Protein AF-V4ADD5-F1 (afdb_monomer)

InterPro domains:
  IPR010998 Integrase/recombinase, N-terminal [G3DSA:1.10.150.130] (91-191)

Secondary structure (DSSP, 8-state):
-EEPSSS-EESSHHHHHHHHHHHHHHHHHTT----TTT---S--EE-------SS---SSS---HHHHHHHHSHHHHHHS-GGGGGGHHHHHHHHHHTS-HHHHHHHHHHHHHHHHHHHHTT--GGGBTTBPHHHHHHHHHHHHHH-SSHHHHHHHHHHHHHHHHHTT---GGGSHHHHHHHHHHHHHH-----PPPPPPHHHHHHHHHHHHTT-

Solvent-accessible surface area (backbone atoms only — not comparable to full-atom values): 12631 Å² total; per-residue (Å²): 60,24,38,48,89,63,96,56,79,27,78,46,64,67,62,35,34,51,52,39,50,49,53,52,48,51,40,45,75,25,72,47,82,79,57,69,96,79,55,59,71,53,58,79,43,79,46,79,88,80,82,84,77,87,94,79,90,62,80,85,79,46,71,62,47,67,55,60,64,48,70,51,38,56,68,62,59,69,72,47,62,75,88,48,60,89,50,50,62,58,55,55,53,50,61,56,64,73,45,58,67,74,54,50,54,50,28,52,56,30,30,53,51,51,50,52,52,37,49,75,71,70,45,52,77,74,51,61,68,69,40,52,42,67,60,53,38,52,54,53,51,51,44,53,72,75,46,84,45,38,65,62,52,54,45,40,53,51,8,47,34,49,55,24,57,75,39,79,40,83,37,34,62,75,39,68,69,29,45,52,50,50,54,52,36,39,61,74,31,58,68,83,88,77,77,78,79,79,87,50,72,64,40,53,49,44,40,49,52,60,72,64,72,72,117

Radius of gyration: 23.21 Å; Cα contacts (8 Å, |Δi|>4): 199; chains: 1; bounding box: 52×51×62 Å

pLDDT: mean 74.46, std 19.94, range [23.27, 98.25]

Mean predicted aligned error: 14.18 Å

Sequence (215 aa):
MYLDDGFGTCVDKDDAVLISSQIKQDLIESGFVPKVEKSTWYPVQNLVWFWYLGSLGIDAFTVDWHGVNGWTHSVEIQELPECFFGKIHLVTDLLEGSKANSTVLKYSRGFMRGKRWATKNGISDSDILPAKSLQVALYLSGIIQESNTPSTLISAFYSLKWAHDLADLDSPTNSSLVKNILESGKRKLSKPVNKKEPITKSQLINMYERLICSI

Structure (mmCIF, N/CA/C/O backbone):
data_AF-V4ADD5-F1
#
_entry.id   AF-V4ADD5-F1
#
loop_
_atom_site.group_PDB
_atom_site.id
_atom_site.type_symbol
_atom_site.label_atom_id
_atom_site.label_alt_id
_atom_site.label_comp_id
_atom_site.label_asym_id
_atom_site.label_entity_id
_atom_site.label_seq_id
_atom_site.pdbx_PDB_ins_code
_atom_site.Cartn_x
_atom_site.Cartn_y
_atom_site.Cartn_z
_atom_site.occupancy
_atom_site.B_iso_or_equiv
_atom_site.auth_seq_id
_atom_site.auth_comp_id
_atom_site.auth_asym_id
_atom_site.auth_atom_id
_atom_site.pdbx_PDB_model_num
ATOM 1 N N . MET A 1 1 ? -0.947 28.123 11.872 1.00 54.41 1 MET A N 1
ATOM 2 C CA . MET A 1 1 ? -2.364 27.852 12.195 1.00 54.41 1 MET A CA 1
ATOM 3 C C . MET A 1 1 ? -2.467 26.395 12.587 1.00 54.41 1 MET A C 1
ATOM 5 O O . MET A 1 1 ? -1.993 25.545 11.842 1.00 54.41 1 MET A O 1
ATOM 9 N N . TYR A 1 2 ? -3.005 26.115 13.764 1.00 53.75 2 TYR A N 1
ATOM 10 C CA . TYR A 1 2 ? -3.110 24.766 14.300 1.00 53.75 2 TYR A CA 1
ATOM 11 C C . TYR A 1 2 ? -4.484 24.185 13.970 1.00 53.75 2 TYR A C 1
ATOM 13 O O . TYR A 1 2 ? -5.500 24.858 14.156 1.00 53.75 2 TYR A O 1
ATOM 21 N N . LEU A 1 3 ? -4.488 22.964 13.431 1.00 51.44 3 LEU A N 1
ATOM 22 C CA . LEU A 1 3 ? -5.700 22.191 13.176 1.00 51.44 3 LEU A CA 1
ATOM 23 C C . LEU A 1 3 ? -5.853 21.098 14.225 1.00 51.44 3 LEU A C 1
ATOM 25 O O . LEU A 1 3 ? -4.902 20.360 14.506 1.00 51.44 3 LEU A O 1
ATOM 29 N N . ASP A 1 4 ? -7.074 20.989 14.731 1.00 56.03 4 ASP A N 1
ATOM 30 C CA . ASP A 1 4 ? -7.547 19.852 15.507 1.00 56.03 4 ASP A CA 1
ATOM 31 C C . ASP A 1 4 ? -8.411 18.926 14.631 1.00 56.03 4 ASP A C 1
ATOM 33 O O . ASP A 1 4 ? -8.911 19.335 13.578 1.00 56.03 4 ASP A O 1
ATOM 37 N N . ASP A 1 5 ? -8.575 17.665 15.032 1.00 56.03 5 ASP A N 1
ATOM 38 C CA . ASP A 1 5 ? -9.323 16.654 14.274 1.00 56.03 5 ASP A CA 1
ATOM 39 C C . ASP A 1 5 ? -10.859 16.860 14.274 1.00 56.03 5 ASP A C 1
ATOM 41 O O . ASP A 1 5 ? -11.588 16.095 13.631 1.00 56.03 5 ASP A O 1
ATOM 45 N N . GLY A 1 6 ? -11.344 17.951 14.884 1.00 53.47 6 GLY A N 1
ATOM 46 C CA . GLY A 1 6 ? -12.725 18.425 14.828 1.00 53.47 6 GLY A CA 1
ATOM 47 C C . GLY A 1 6 ? -12.837 19.956 14.810 1.00 53.47 6 GLY A C 1
ATOM 48 O O . GLY A 1 6 ? -12.373 20.627 15.718 1.00 53.47 6 GLY A O 1
ATOM 49 N N . PHE A 1 7 ? -13.476 20.497 13.764 1.00 50.09 7 PHE A N 1
ATOM 50 C CA . PHE A 1 7 ? -14.077 21.843 13.677 1.00 50.09 7 PHE A CA 1
ATOM 51 C C . PHE A 1 7 ? -13.389 22.986 14.461 1.00 50.09 7 PHE A C 1
ATOM 53 O O . PHE A 1 7 ? -13.962 23.553 15.386 1.00 50.09 7 PHE A O 1
ATOM 60 N N . GLY A 1 8 ? -12.195 23.405 14.036 1.00 53.16 8 GLY A N 1
ATOM 61 C CA . GLY A 1 8 ? -11.582 24.633 14.544 1.00 53.16 8 GLY A CA 1
ATOM 62 C C . GLY A 1 8 ? -10.230 24.944 13.910 1.00 53.16 8 GLY A C 1
ATOM 63 O O . GLY A 1 8 ? -9.455 24.044 13.593 1.00 53.16 8 GLY A O 1
ATOM 64 N N . THR A 1 9 ? -9.947 26.231 13.716 1.00 58.19 9 THR A N 1
ATOM 65 C CA . THR A 1 9 ? -8.623 26.737 13.330 1.00 58.19 9 THR A CA 1
ATOM 66 C C . THR A 1 9 ? -8.204 27.813 14.317 1.00 58.19 9 THR A C 1
ATOM 68 O O . THR A 1 9 ? -8.911 28.813 14.440 1.00 58.19 9 THR A O 1
ATOM 71 N N . CYS A 1 10 ? -7.046 27.666 14.961 1.00 64.62 10 CYS A N 1
ATOM 72 C CA . CYS A 1 10 ? -6.502 28.709 15.837 1.00 64.62 10 CYS A CA 1
ATOM 73 C C . CYS A 1 10 ? -5.114 29.143 15.365 1.00 64.62 10 CYS A C 1
ATOM 75 O O . CYS A 1 10 ? -4.371 28.383 14.731 1.00 64.62 10 CYS A O 1
ATOM 77 N N . VAL A 1 11 ? -4.772 30.403 15.627 1.00 66.06 11 VAL A N 1
ATOM 78 C CA . VAL A 1 11 ? -3.459 30.957 15.270 1.00 66.06 11 VAL A CA 1
ATOM 79 C C . VAL A 1 11 ? -2.397 30.425 16.226 1.00 66.06 11 VAL A C 1
ATOM 81 O O . VAL A 1 11 ? -1.341 29.988 15.764 1.00 66.06 11 VAL A O 1
ATOM 84 N N . ASP A 1 12 ? -2.723 30.396 17.518 1.00 75.31 12 ASP A N 1
ATOM 85 C CA . ASP A 1 12 ? -1.864 29.894 18.578 1.00 75.31 12 ASP A CA 1
ATOM 86 C C . ASP A 1 12 ? -2.166 28.433 18.951 1.00 75.31 12 ASP A C 1
ATOM 88 O O . ASP A 1 12 ? -3.272 27.920 18.748 1.00 75.31 12 ASP A O 1
ATOM 92 N N . LYS A 1 13 ? -1.135 27.739 19.440 1.00 73.56 13 LYS A N 1
ATOM 93 C CA . LYS A 1 13 ? -1.200 26.318 19.780 1.00 73.56 13 LYS A CA 1
ATOM 94 C C . LYS A 1 13 ? -1.970 26.085 21.072 1.00 73.56 13 LYS A C 1
ATOM 96 O O . LYS A 1 13 ? -2.711 25.107 21.147 1.00 73.56 13 LYS A O 1
ATOM 101 N N . ASP A 1 14 ? -1.790 26.955 22.061 1.00 77.88 14 ASP A N 1
ATOM 102 C CA . ASP A 1 14 ? -2.394 26.774 23.378 1.00 77.88 14 ASP A CA 1
ATOM 103 C C . ASP A 1 14 ? -3.904 27.032 23.304 1.00 77.88 14 ASP A C 1
ATOM 105 O O . ASP A 1 14 ? -4.689 26.249 23.842 1.00 77.88 14 ASP A O 1
ATOM 109 N N . ASP A 1 15 ? -4.322 28.011 22.497 1.00 76.06 15 ASP A N 1
ATOM 110 C CA . ASP A 1 15 ? -5.733 28.248 22.169 1.00 76.06 15 ASP A CA 1
ATOM 111 C C . ASP A 1 15 ? -6.382 27.047 21.457 1.00 76.06 15 ASP A C 1
ATOM 113 O O . ASP A 1 15 ? -7.497 26.641 21.792 1.00 76.06 15 ASP A O 1
ATOM 117 N N . ALA A 1 16 ? -5.678 26.429 20.498 1.00 72.31 16 ALA A N 1
ATOM 118 C CA . ALA A 1 16 ? -6.172 25.232 19.810 1.00 72.31 16 ALA A CA 1
ATOM 119 C C . ALA A 1 16 ? -6.337 24.040 20.767 1.00 72.31 16 ALA A C 1
ATOM 121 O O . ALA A 1 16 ? -7.311 23.293 20.669 1.00 72.31 16 ALA A O 1
ATOM 122 N N . VAL A 1 17 ? -5.401 23.861 21.706 1.00 78.38 17 VAL A N 1
ATOM 123 C CA . VAL A 1 17 ? -5.490 22.823 22.746 1.00 78.38 17 VAL A CA 1
ATOM 124 C C . VAL A 1 17 ? -6.676 23.080 23.673 1.00 78.38 17 VAL A C 1
ATOM 126 O O . VAL A 1 17 ? -7.384 22.135 24.032 1.00 78.38 17 VAL A O 1
ATOM 129 N N . LEU A 1 18 ? -6.906 24.338 24.057 1.00 79.88 18 LEU A N 1
ATOM 130 C CA . LEU A 1 18 ? -8.011 24.721 24.932 1.00 79.88 18 LEU A CA 1
ATOM 131 C C . LEU A 1 18 ? -9.365 24.409 24.282 1.00 79.88 18 LEU A C 1
ATOM 133 O O . LEU A 1 18 ? -10.196 23.736 24.891 1.00 79.88 18 LEU A O 1
ATOM 137 N N . ILE A 1 19 ? -9.549 24.812 23.023 1.00 76.06 19 ILE A N 1
ATOM 138 C CA . ILE A 1 19 ? -10.783 24.561 22.265 1.00 76.06 19 ILE A CA 1
ATOM 139 C C . ILE A 1 19 ? -11.006 23.059 22.051 1.00 76.06 19 ILE A C 1
ATOM 141 O O . ILE A 1 19 ? -12.104 22.564 22.305 1.00 76.06 19 ILE A O 1
ATOM 145 N N . SER A 1 20 ? -9.964 22.310 21.673 1.00 76.88 20 SER A N 1
ATOM 146 C CA . SER A 1 20 ? -10.036 20.847 21.536 1.00 76.88 20 SER A CA 1
ATOM 147 C C . SER A 1 20 ? -10.475 20.170 22.838 1.00 76.88 20 SER A C 1
ATOM 149 O O . SER A 1 20 ? -11.338 19.289 22.852 1.00 76.88 20 SER A O 1
ATOM 151 N N . SER A 1 21 ? -9.920 20.629 23.964 1.00 80.88 21 SER A N 1
ATOM 152 C CA . SER A 1 21 ? -10.253 20.113 25.293 1.00 80.88 21 SER A CA 1
ATOM 153 C C . SER A 1 21 ? -11.708 20.397 25.667 1.00 80.88 21 SER A C 1
ATOM 155 O O . SER A 1 21 ? -12.363 19.524 26.238 1.00 80.88 21 SER A O 1
ATOM 157 N N . GLN A 1 22 ? -12.227 21.573 25.309 1.00 80.69 22 GLN A N 1
ATOM 158 C CA . GLN A 1 22 ? -13.614 21.951 25.570 1.00 80.69 22 GLN A CA 1
ATOM 159 C C . GLN A 1 22 ? -14.597 21.145 24.712 1.00 80.69 22 GLN A C 1
ATOM 161 O O . GLN A 1 22 ? -15.512 20.533 25.253 1.00 80.69 22 GLN A O 1
ATOM 166 N N . ILE A 1 23 ? -14.336 21.006 23.409 1.00 77.00 23 ILE A N 1
ATOM 167 C CA . ILE A 1 23 ? -15.152 20.177 22.503 1.00 77.00 23 ILE A CA 1
ATOM 168 C C . ILE A 1 23 ? -15.164 18.714 22.958 1.00 77.00 23 ILE A C 1
ATOM 170 O O . ILE A 1 23 ? -16.208 18.056 22.969 1.00 77.00 23 ILE A O 1
ATOM 174 N N . LYS A 1 24 ? -14.004 18.181 23.355 1.00 81.75 24 LYS A N 1
ATOM 175 C CA . LYS A 1 24 ? -13.902 16.827 23.906 1.00 81.75 24 LYS A CA 1
ATOM 176 C C . LYS A 1 24 ? -14.793 16.663 25.134 1.00 81.75 24 LYS A C 1
ATOM 178 O O . LYS A 1 24 ? -15.467 15.639 25.259 1.00 81.75 24 LYS A O 1
ATOM 183 N N . GLN A 1 25 ? -14.773 17.645 26.031 1.00 83.31 25 GLN A N 1
ATOM 184 C CA . GLN A 1 25 ? -15.584 17.638 27.238 1.00 83.31 25 GLN A CA 1
ATOM 185 C C . GLN A 1 25 ? -17.079 17.688 26.893 1.00 83.31 25 GLN A C 1
ATOM 187 O O . GLN A 1 25 ? -17.828 16.835 27.365 1.00 83.31 25 GLN A O 1
ATOM 192 N N . ASP A 1 26 ? -17.494 18.567 25.980 1.00 80.56 26 ASP A N 1
ATOM 193 C CA . ASP A 1 26 ? -18.887 18.684 25.531 1.00 80.56 26 ASP A CA 1
ATOM 194 C C . ASP A 1 26 ? -19.408 17.389 24.897 1.00 80.56 26 ASP A C 1
ATOM 196 O O . ASP A 1 26 ? -20.545 16.973 25.143 1.00 80.56 26 ASP A O 1
ATOM 200 N N . LEU A 1 27 ? -18.574 16.703 24.110 1.00 79.56 27 LEU A N 1
ATOM 201 C CA . LEU A 1 27 ? -18.908 15.405 23.521 1.00 79.56 27 LEU A CA 1
ATOM 202 C C . LEU A 1 27 ? -19.100 14.331 24.598 1.00 79.56 27 LEU A C 1
ATOM 204 O O . LEU A 1 27 ? -20.078 13.581 24.542 1.00 79.56 27 LEU A O 1
ATOM 208 N N . ILE A 1 28 ? -18.204 14.269 25.588 1.00 84.19 28 ILE A N 1
ATOM 209 C CA . ILE A 1 28 ? -18.318 13.332 26.716 1.00 84.19 28 ILE A CA 1
ATOM 210 C C . ILE A 1 28 ? -19.596 13.613 27.513 1.00 84.19 28 ILE A C 1
ATOM 212 O O . ILE A 1 28 ? -20.363 12.692 27.798 1.00 84.19 28 ILE A O 1
ATOM 216 N N . GLU A 1 29 ? -19.871 14.879 27.816 1.00 83.44 29 GLU A N 1
ATOM 217 C CA . GLU A 1 29 ? -21.059 15.301 28.563 1.00 83.44 29 GLU A CA 1
ATOM 218 C C . GLU A 1 29 ? -22.365 15.104 27.783 1.00 83.44 29 GLU A C 1
ATOM 220 O O . GLU A 1 29 ? -23.419 14.872 28.376 1.00 83.44 29 GLU A O 1
ATOM 225 N N . SER A 1 30 ? -22.299 15.116 26.451 1.00 81.19 30 SER A N 1
ATOM 226 C CA . SER A 1 30 ? -23.417 14.770 25.563 1.00 81.19 30 SER A CA 1
ATOM 227 C C . SER A 1 30 ? -23.649 13.255 25.455 1.00 81.19 30 SER A C 1
ATOM 229 O O . SER A 1 30 ? -24.557 12.808 24.751 1.00 81.19 30 SER A O 1
ATOM 231 N N . GLY A 1 31 ? -22.846 12.447 26.155 1.00 81.12 31 GLY A N 1
ATOM 232 C CA . GLY A 1 31 ? -22.955 10.992 26.187 1.00 81.12 31 GLY A CA 1
ATOM 233 C C . GLY A 1 31 ? -22.251 10.289 25.026 1.00 81.12 31 GLY A C 1
ATOM 234 O O . GLY A 1 31 ? -22.547 9.120 24.766 1.00 81.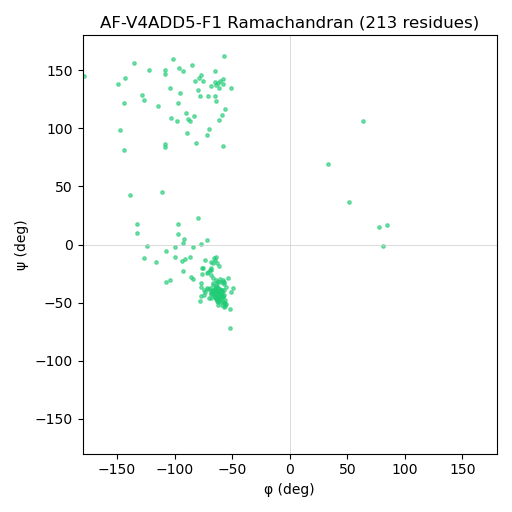12 31 GLY A O 1
ATOM 235 N N . PHE A 1 32 ? -21.346 10.963 24.307 1.00 78.75 32 PHE A N 1
ATOM 236 C CA . PHE A 1 32 ? -20.462 10.307 23.344 1.00 78.75 32 PHE A CA 1
ATOM 237 C C . PHE A 1 32 ? -19.257 9.705 24.064 1.00 78.75 32 PHE A C 1
ATOM 239 O O . PHE A 1 32 ? -18.685 10.300 24.970 1.00 78.75 32 PHE A O 1
ATOM 246 N N . VAL A 1 33 ? -18.832 8.519 23.626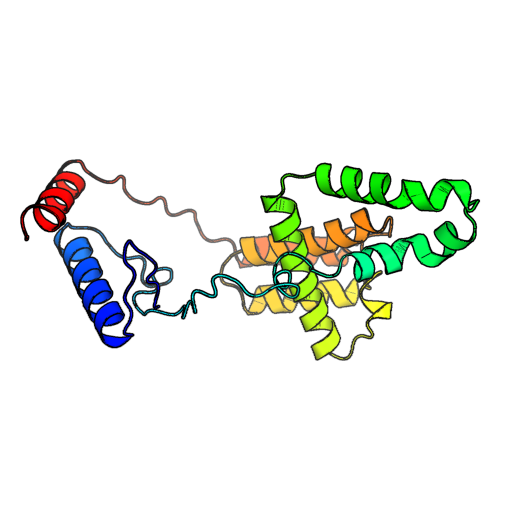 1.00 80.06 33 VAL A N 1
ATOM 247 C CA . VAL A 1 33 ? -17.624 7.865 24.142 1.00 80.06 33 VAL A CA 1
ATOM 248 C C . VAL A 1 33 ? -16.500 8.033 23.116 1.00 80.06 33 VAL A C 1
ATOM 250 O O . VAL A 1 33 ? -16.552 7.404 22.049 1.00 80.06 33 VAL A O 1
ATOM 253 N N . PRO A 1 34 ? -15.476 8.864 23.395 1.00 71.50 34 PRO A N 1
ATOM 254 C CA . PRO A 1 34 ? -14.336 9.031 22.508 1.00 71.50 34 PRO A CA 1
ATOM 255 C C . PRO A 1 34 ? -13.590 7.715 22.342 1.00 71.50 34 PRO A C 1
ATOM 257 O O . PRO A 1 34 ? -13.255 7.036 23.316 1.00 71.50 34 PRO A O 1
ATOM 260 N N . LYS A 1 35 ? -13.240 7.372 21.103 1.00 75.38 35 LYS A N 1
ATOM 261 C CA . LYS A 1 35 ? -12.320 6.264 20.871 1.00 75.38 35 LYS A CA 1
ATOM 262 C C . LYS A 1 35 ? -10.895 6.767 21.075 1.00 75.38 35 LYS A C 1
ATOM 264 O O . LYS A 1 35 ? -10.248 7.157 20.112 1.00 75.38 35 LYS A O 1
ATOM 269 N N . VAL A 1 36 ? -10.413 6.718 22.317 1.00 70.69 36 VAL A N 1
ATOM 270 C CA . VAL A 1 36 ? -9.103 7.264 22.734 1.00 70.69 36 VAL A CA 1
ATOM 271 C C . VAL A 1 36 ? -7.951 6.810 21.825 1.00 70.69 36 VAL A C 1
ATOM 273 O O . VAL A 1 36 ? -7.100 7.610 21.474 1.00 70.69 36 VAL A O 1
ATOM 276 N N . GLU A 1 37 ? -7.970 5.563 21.346 1.00 60.09 37 GLU A N 1
ATOM 277 C CA . GLU A 1 37 ? -6.953 5.019 20.425 1.00 60.09 37 GLU A CA 1
ATOM 278 C C . GLU A 1 37 ? -6.926 5.661 19.022 1.00 60.09 37 GLU A C 1
ATOM 280 O O . GLU A 1 37 ? -6.009 5.404 18.244 1.00 60.09 37 GLU A O 1
ATOM 285 N N . LYS A 1 38 ? -7.976 6.395 18.638 1.00 60.81 38 LYS A N 1
ATOM 286 C CA . LYS A 1 38 ? -8.146 6.988 17.301 1.00 60.81 38 LYS A CA 1
ATOM 287 C C . LYS A 1 38 ? -8.432 8.488 17.314 1.00 60.81 38 LYS A C 1
ATOM 289 O O . LYS A 1 38 ? -8.415 9.080 16.242 1.00 60.81 38 LYS A O 1
ATOM 294 N N . SER A 1 39 ? -8.732 9.064 18.471 1.00 64.44 39 SER A N 1
ATOM 295 C CA . SER A 1 39 ? -9.019 10.488 18.623 1.00 64.44 39 SER A CA 1
ATOM 296 C C . SER A 1 39 ? -7.755 11.212 19.077 1.00 64.44 39 SER A C 1
ATOM 298 O O . SER A 1 39 ? -7.190 10.859 20.114 1.00 64.44 39 SER A O 1
ATOM 300 N N . THR A 1 40 ? -7.302 12.193 18.301 1.00 64.31 40 THR A N 1
ATOM 301 C CA . THR A 1 40 ? -6.102 12.986 18.587 1.00 64.31 40 THR A CA 1
ATOM 302 C C . THR A 1 40 ? -6.520 14.390 19.004 1.00 64.31 40 THR A C 1
ATOM 304 O O . THR A 1 40 ? -6.535 15.294 18.190 1.00 64.31 40 THR A O 1
ATOM 307 N N . TRP A 1 41 ? -6.794 14.568 20.297 1.00 67.50 41 TRP A N 1
ATOM 308 C CA . TRP A 1 41 ? -7.246 15.833 20.909 1.00 67.50 41 TRP A CA 1
ATOM 309 C C . TRP A 1 41 ? -6.119 16.838 21.179 1.00 67.50 41 TRP A C 1
ATOM 311 O O . TRP A 1 41 ? -6.166 17.623 22.124 1.00 67.50 41 TRP A O 1
ATOM 321 N N . TYR A 1 42 ? -5.017 16.700 20.453 1.00 65.56 42 TYR A N 1
ATOM 322 C CA . TYR A 1 42 ? -3.886 17.600 20.564 1.00 65.56 42 TYR A CA 1
ATOM 323 C C . TYR A 1 42 ? -3.551 18.073 19.158 1.00 65.56 42 TYR A C 1
ATOM 325 O O . TYR A 1 42 ? -3.350 17.222 18.286 1.00 65.56 42 TYR A O 1
ATOM 333 N N . PRO A 1 43 ? -3.437 19.388 18.921 1.00 63.03 43 PRO A N 1
ATOM 334 C CA . PRO A 1 43 ? -3.152 19.908 17.597 1.00 63.03 43 PRO A CA 1
ATOM 335 C C . PRO A 1 43 ? -1.795 19.388 17.116 1.00 63.03 43 PRO A C 1
ATOM 337 O O . PRO A 1 43 ? -0.731 19.782 17.602 1.00 63.03 43 PRO A O 1
ATOM 340 N N . VAL A 1 44 ? -1.833 18.457 16.166 1.00 57.44 44 VAL A N 1
ATOM 341 C CA . VAL A 1 44 ? -0.647 17.787 15.605 1.00 57.44 44 VAL A CA 1
ATOM 342 C C . VAL A 1 44 ? -0.214 18.389 14.270 1.00 57.44 44 VAL A C 1
ATOM 344 O O . VAL A 1 44 ? 0.876 18.088 13.787 1.00 57.44 44 VAL A O 1
ATOM 347 N N . GLN A 1 45 ? -1.036 19.254 13.672 1.00 53.62 45 GLN A N 1
ATOM 348 C CA . GLN A 1 45 ? -0.767 19.871 12.376 1.00 53.62 45 GLN A CA 1
ATOM 349 C C . GLN A 1 45 ? -0.567 21.381 12.524 1.00 53.62 45 GLN A C 1
ATOM 351 O O . GLN A 1 45 ? -1.476 22.095 12.938 1.00 53.62 45 GLN A O 1
ATOM 356 N N . ASN A 1 46 ? 0.621 21.865 12.152 1.00 47.16 46 ASN A N 1
ATOM 357 C CA . ASN A 1 46 ? 0.891 23.286 11.946 1.00 47.16 46 ASN A CA 1
ATOM 358 C C . ASN A 1 46 ? 0.783 23.585 10.445 1.00 47.16 46 ASN A C 1
ATOM 360 O O . ASN A 1 46 ? 1.647 23.191 9.663 1.00 47.16 46 ASN A O 1
ATOM 364 N N . LEU A 1 47 ? -0.296 24.252 10.044 1.00 44.78 47 LEU A N 1
ATOM 365 C CA . LEU A 1 47 ? -0.455 24.799 8.706 1.00 44.78 47 LEU A CA 1
ATOM 366 C C . LEU A 1 47 ? 0.081 26.232 8.673 1.00 44.78 47 LEU A C 1
ATOM 368 O O . LEU A 1 47 ? -0.494 27.147 9.274 1.00 44.78 47 LEU A O 1
ATOM 372 N N . VAL A 1 48 ? 1.166 26.436 7.932 1.00 38.25 48 VAL A N 1
ATOM 373 C CA . VAL A 1 48 ? 1.541 27.759 7.429 1.00 38.25 48 VAL A CA 1
ATOM 374 C C . VAL A 1 48 ? 0.726 27.980 6.157 1.00 38.25 48 VAL A C 1
ATOM 376 O O . VAL A 1 48 ? 0.926 27.292 5.159 1.00 38.25 48 VAL A O 1
ATOM 379 N N . TRP A 1 49 ? -0.230 28.905 6.197 1.00 35.06 49 TRP A N 1
ATOM 380 C CA . TRP A 1 49 ? -0.959 29.333 5.005 1.00 35.06 49 TRP A CA 1
ATOM 381 C C . TRP A 1 49 ? -0.022 30.164 4.123 1.00 35.06 49 TRP A C 1
ATOM 383 O O . TRP A 1 49 ? 0.125 31.364 4.331 1.00 35.06 49 TRP A O 1
ATOM 393 N N . PHE A 1 50 ? 0.630 29.532 3.148 1.00 26.17 50 PHE A N 1
ATOM 394 C CA . PHE A 1 50 ? 1.341 30.242 2.086 1.00 26.17 50 PHE A CA 1
ATOM 395 C C . PHE A 1 50 ? 0.379 30.499 0.924 1.00 26.17 50 PHE A C 1
ATOM 397 O O . PHE A 1 50 ? 0.180 29.646 0.061 1.00 26.17 50 PHE A O 1
ATOM 404 N N . TRP A 1 51 ? -0.220 31.689 0.896 1.00 23.27 51 TRP A N 1
ATOM 405 C CA . TRP A 1 51 ? -0.790 32.227 -0.335 1.00 23.27 51 TRP A CA 1
ATOM 406 C C . TRP A 1 51 ? 0.303 33.007 -1.080 1.00 23.27 51 TRP A C 1
ATOM 408 O O . TRP A 1 51 ? 0.694 34.090 -0.667 1.00 23.27 51 TRP A O 1
ATOM 418 N N . TYR A 1 52 ? 0.752 32.409 -2.187 1.00 29.94 52 TYR A N 1
ATOM 419 C CA . TYR A 1 52 ? 1.417 33.004 -3.353 1.00 29.94 52 TYR A CA 1
ATOM 420 C C . TYR A 1 52 ? 2.787 33.693 -3.207 1.00 29.94 52 TYR A C 1
ATOM 422 O O . TYR A 1 52 ? 2.896 34.873 -2.892 1.00 29.94 52 TYR A O 1
ATOM 430 N N . LEU A 1 53 ? 3.815 32.992 -3.699 1.00 23.34 53 LEU A N 1
ATOM 431 C CA . LEU A 1 53 ? 4.767 33.527 -4.681 1.00 23.34 53 LEU A CA 1
ATOM 432 C C . LEU A 1 53 ? 5.273 32.368 -5.559 1.00 23.34 53 LEU A C 1
ATOM 434 O O . LEU A 1 53 ? 5.430 31.245 -5.091 1.00 23.34 53 LEU A O 1
ATOM 438 N N . GLY A 1 54 ? 5.381 32.634 -6.859 1.00 26.66 54 GLY A N 1
ATOM 439 C CA . GLY A 1 54 ? 5.388 31.647 -7.934 1.00 26.66 54 GLY A CA 1
ATOM 440 C C . GLY A 1 54 ? 6.448 30.542 -7.892 1.00 26.66 54 GLY A C 1
ATOM 441 O O . GLY A 1 54 ? 7.514 30.658 -7.298 1.00 26.66 54 GLY A O 1
ATOM 442 N N . SER A 1 55 ? 6.148 29.499 -8.668 1.00 30.62 55 SER A N 1
ATOM 443 C CA . SER A 1 55 ? 7.055 28.477 -9.219 1.00 30.62 55 SER A CA 1
ATOM 444 C C . SER A 1 55 ? 7.525 27.290 -8.370 1.00 30.62 55 SER A C 1
ATOM 446 O O . SER A 1 55 ? 8.164 26.417 -8.942 1.00 30.62 55 SER A O 1
ATOM 448 N N . LEU A 1 56 ? 7.160 27.136 -7.094 1.00 28.75 56 LEU A N 1
ATOM 449 C CA . LEU A 1 56 ? 7.586 25.955 -6.304 1.00 28.75 56 LEU A CA 1
ATOM 450 C C . LEU A 1 56 ? 6.471 25.374 -5.412 1.00 28.75 56 LEU A C 1
ATOM 452 O O . LEU A 1 56 ? 6.674 25.044 -4.251 1.00 28.75 56 LEU A O 1
ATOM 456 N N . GLY A 1 57 ? 5.255 25.282 -5.958 1.00 24.19 57 GLY A N 1
ATOM 457 C CA . GLY A 1 57 ? 4.054 24.800 -5.265 1.00 24.19 57 GLY A CA 1
ATOM 458 C C . GLY A 1 57 ? 3.549 23.450 -5.768 1.00 24.19 57 GLY A C 1
ATOM 459 O O . GLY A 1 57 ? 2.354 23.309 -6.009 1.00 24.19 57 GLY A O 1
ATOM 460 N N . ILE A 1 58 ? 4.437 22.475 -5.966 1.00 29.72 58 ILE A N 1
ATOM 461 C CA . ILE A 1 58 ? 4.071 21.092 -6.291 1.00 29.72 58 ILE A CA 1
ATOM 462 C C . ILE A 1 58 ? 5.079 20.176 -5.583 1.00 29.72 58 ILE A C 1
ATOM 464 O O . ILE A 1 58 ? 6.034 19.756 -6.200 1.00 29.72 58 ILE A O 1
ATOM 468 N N . ASP A 1 59 ? 4.905 19.899 -4.286 1.00 29.56 59 ASP A N 1
ATOM 469 C CA . ASP A 1 59 ? 5.748 18.916 -3.557 1.00 29.56 59 ASP A CA 1
ATOM 470 C C . ASP A 1 59 ? 4.918 17.930 -2.704 1.00 29.56 59 ASP A C 1
ATOM 472 O O . ASP A 1 59 ? 5.430 17.122 -1.930 1.00 29.56 59 ASP A O 1
ATOM 476 N N . ALA A 1 60 ? 3.594 17.937 -2.884 1.00 27.66 60 ALA A N 1
ATOM 477 C CA . ALA A 1 60 ? 2.699 16.861 -2.440 1.00 27.66 60 ALA A CA 1
ATOM 478 C C . ALA A 1 60 ? 1.855 16.273 -3.587 1.00 27.66 60 ALA A C 1
ATOM 480 O O . ALA A 1 60 ? 1.077 15.340 -3.363 1.00 27.66 60 ALA A O 1
ATOM 481 N N . PHE A 1 61 ? 2.017 16.814 -4.800 1.00 25.42 61 PHE A N 1
ATOM 482 C CA . PHE A 1 61 ? 1.313 16.404 -6.018 1.00 25.42 61 PHE A CA 1
ATOM 483 C C . PHE A 1 61 ? 2.261 15.843 -7.092 1.00 25.42 61 PHE A C 1
ATOM 485 O O . PHE A 1 61 ? 1.835 15.099 -7.961 1.00 25.42 61 PHE A O 1
ATOM 492 N N . THR A 1 62 ? 3.561 16.068 -6.945 1.00 30.14 62 THR A N 1
ATOM 493 C CA . THR A 1 62 ? 4.637 15.331 -7.604 1.00 30.14 62 THR A CA 1
ATOM 494 C C . THR A 1 62 ? 5.305 14.468 -6.540 1.00 30.14 62 THR A C 1
ATOM 496 O O . THR A 1 62 ? 6.364 14.769 -5.999 1.00 30.14 62 THR A O 1
ATOM 499 N N . VAL A 1 63 ? 4.727 13.292 -6.276 1.00 36.88 63 VAL A N 1
ATOM 500 C CA . VAL A 1 63 ? 5.657 12.160 -6.359 1.00 36.88 63 VAL A CA 1
ATOM 501 C C . VAL A 1 63 ? 6.190 12.288 -7.769 1.00 36.88 63 VAL A C 1
ATOM 503 O O . VAL A 1 63 ? 5.380 12.336 -8.689 1.00 36.88 63 VAL A O 1
ATOM 506 N N . ASP A 1 64 ? 7.487 12.532 -7.907 1.00 40.50 64 ASP A N 1
ATOM 507 C CA . ASP A 1 64 ? 8.141 12.573 -9.200 1.00 40.50 64 ASP A CA 1
ATOM 508 C C . ASP A 1 64 ? 7.920 11.211 -9.874 1.00 40.50 64 ASP A C 1
ATOM 510 O O . ASP A 1 64 ? 8.687 10.257 -9.729 1.00 40.50 64 ASP A O 1
ATOM 514 N N . TRP A 1 65 ? 6.766 11.098 -10.524 1.00 43.19 65 TRP A N 1
ATOM 515 C CA . TRP A 1 65 ? 6.394 9.994 -11.369 1.00 43.19 65 TRP A CA 1
ATOM 516 C C . TRP A 1 65 ? 7.184 10.091 -12.665 1.00 43.19 65 TRP A C 1
ATOM 518 O O . TRP A 1 65 ? 7.271 9.077 -13.327 1.00 43.19 65 TRP A O 1
ATOM 528 N N . HIS A 1 66 ? 7.857 11.202 -13.010 1.00 36.50 66 HIS A N 1
ATOM 529 C CA . HIS A 1 66 ? 8.884 11.136 -14.058 1.00 36.50 66 HIS A CA 1
ATOM 530 C C . HIS A 1 66 ? 10.039 10.238 -13.629 1.00 36.50 66 HIS A C 1
ATOM 532 O O . HIS A 1 66 ? 10.589 9.534 -14.468 1.00 36.50 66 HIS A O 1
ATOM 538 N N . GLY A 1 67 ? 10.321 10.173 -12.324 1.00 38.22 67 GLY A N 1
ATOM 539 C CA . GLY A 1 67 ? 11.099 9.107 -11.717 1.00 38.22 67 GLY A CA 1
ATOM 540 C C . GLY A 1 67 ? 10.526 7.750 -12.107 1.00 38.22 67 GLY A C 1
ATOM 541 O O . GLY A 1 67 ? 11.138 7.090 -12.931 1.00 38.22 67 GLY A O 1
ATOM 542 N N . VAL A 1 68 ? 9.357 7.358 -11.569 1.00 41.12 68 VAL A N 1
ATOM 543 C CA . VAL A 1 68 ? 8.730 6.020 -11.754 1.00 41.12 68 VAL A CA 1
ATOM 544 C C . VAL A 1 68 ? 8.467 5.656 -13.226 1.00 41.12 68 VAL A C 1
ATOM 546 O O . VAL A 1 68 ? 8.854 4.575 -13.636 1.00 41.12 68 VAL A O 1
ATOM 549 N N . ASN A 1 69 ? 7.923 6.561 -14.036 1.00 40.62 69 ASN A N 1
ATOM 550 C CA . ASN A 1 69 ? 7.719 6.416 -15.485 1.00 40.62 69 ASN A CA 1
ATOM 551 C C . ASN A 1 69 ? 9.047 6.413 -16.269 1.00 40.62 69 ASN A C 1
ATOM 553 O O . ASN A 1 69 ? 9.110 5.904 -17.384 1.00 40.62 69 ASN A O 1
ATOM 557 N N . GLY A 1 70 ? 10.122 6.961 -15.695 1.00 41.91 70 GLY A N 1
ATOM 558 C CA . GLY A 1 70 ? 11.483 6.846 -16.216 1.00 41.91 70 GLY A CA 1
ATOM 559 C C . GLY A 1 70 ? 12.126 5.478 -15.951 1.00 41.91 70 GLY A C 1
ATOM 560 O O . GLY A 1 70 ? 13.053 5.097 -16.669 1.00 41.91 70 GLY A O 1
ATOM 561 N N . TRP A 1 71 ? 11.630 4.705 -14.973 1.00 42.75 71 TRP A N 1
ATOM 562 C CA . TRP A 1 71 ? 12.154 3.359 -14.683 1.00 42.75 71 TRP A CA 1
ATOM 563 C C . TRP A 1 71 ? 11.691 2.306 -15.687 1.00 42.75 71 TRP A C 1
ATOM 565 O O . TRP A 1 71 ? 12.361 1.291 -15.833 1.00 42.75 71 TRP A O 1
ATOM 575 N N . THR A 1 72 ? 10.552 2.502 -16.348 1.00 46.38 72 THR A N 1
ATOM 576 C CA . THR A 1 72 ? 9.784 1.361 -16.875 1.00 46.38 72 THR A CA 1
ATOM 577 C C . THR A 1 72 ? 9.948 1.196 -18.369 1.00 46.38 72 THR A C 1
ATOM 579 O O . THR A 1 72 ? 9.997 0.074 -18.854 1.00 46.38 72 THR A O 1
ATOM 582 N N . HIS A 1 73 ? 10.155 2.299 -19.086 1.00 50.94 73 HIS A N 1
ATOM 583 C CA . HIS A 1 73 ? 10.293 2.262 -20.537 1.00 50.94 73 HIS A CA 1
ATOM 584 C C . HIS A 1 73 ? 11.492 3.064 -21.036 1.00 50.94 73 HIS A C 1
ATOM 586 O O . HIS A 1 73 ? 11.543 3.382 -22.209 1.00 50.94 73 HIS A O 1
ATOM 592 N N . SER A 1 74 ? 12.479 3.423 -20.209 1.00 49.53 74 SER A N 1
ATOM 593 C CA . SER A 1 74 ? 13.604 4.259 -20.673 1.00 49.53 74 SER A CA 1
ATOM 594 C C . SER A 1 74 ? 14.388 3.645 -21.839 1.00 49.53 74 SER A C 1
ATOM 596 O O . SER A 1 74 ? 14.870 4.391 -22.686 1.00 49.53 74 SER A O 1
ATOM 598 N N . VAL A 1 75 ? 14.463 2.314 -21.925 1.00 47.81 75 VAL A N 1
ATOM 599 C CA . VAL A 1 75 ? 15.066 1.607 -23.069 1.00 47.81 75 VAL A CA 1
ATOM 600 C C . VAL A 1 75 ? 14.107 1.567 -24.267 1.00 47.81 75 VAL A C 1
ATOM 602 O O . VAL A 1 75 ? 14.481 1.973 -25.358 1.00 47.81 75 VAL A O 1
ATOM 605 N N . GLU A 1 76 ? 12.843 1.188 -24.068 1.00 54.06 76 GLU A N 1
ATOM 606 C CA . GLU A 1 76 ? 11.837 1.109 -25.147 1.00 54.06 76 GLU A CA 1
ATOM 607 C C . GLU A 1 76 ? 11.479 2.486 -25.734 1.00 54.06 76 GLU A C 1
ATOM 609 O O . GLU A 1 76 ? 11.242 2.629 -26.929 1.00 54.06 76 GLU A O 1
ATOM 614 N N . ILE A 1 77 ? 11.502 3.534 -24.908 1.00 56.69 77 ILE A N 1
ATOM 615 C CA . ILE A 1 77 ? 11.327 4.931 -25.308 1.00 56.69 77 ILE A CA 1
ATOM 616 C C . ILE A 1 77 ? 12.498 5.388 -26.176 1.00 56.69 77 ILE A C 1
ATOM 618 O O . ILE A 1 77 ? 12.281 6.162 -27.099 1.00 56.69 77 ILE A O 1
ATOM 622 N N . GLN A 1 78 ? 13.722 4.912 -25.930 1.00 56.56 78 GLN A N 1
ATOM 623 C CA . GLN A 1 78 ? 14.871 5.228 -26.788 1.00 56.56 78 GLN A CA 1
ATOM 624 C C . GLN A 1 78 ? 14.797 4.526 -28.152 1.00 56.56 78 GLN A C 1
ATOM 626 O O . GLN A 1 78 ? 15.373 5.020 -29.118 1.00 56.56 78 GLN A O 1
ATOM 631 N N . GLU A 1 79 ? 14.067 3.413 -28.247 1.00 67.94 79 GLU A N 1
ATOM 632 C CA . GLU A 1 79 ? 13.827 2.677 -29.495 1.00 67.94 79 GLU A CA 1
ATOM 633 C C . GLU A 1 79 ? 12.618 3.211 -30.289 1.00 67.94 79 GLU A C 1
ATOM 635 O O . GLU A 1 79 ? 12.427 2.855 -31.456 1.00 67.94 79 GLU A O 1
ATOM 640 N N . LEU A 1 80 ? 11.805 4.090 -29.690 1.00 67.50 80 LEU A N 1
ATOM 641 C CA . LEU A 1 80 ? 10.655 4.696 -30.355 1.00 67.50 80 LEU A CA 1
ATOM 642 C C . LEU A 1 80 ? 11.085 5.780 -31.361 1.00 67.50 80 LEU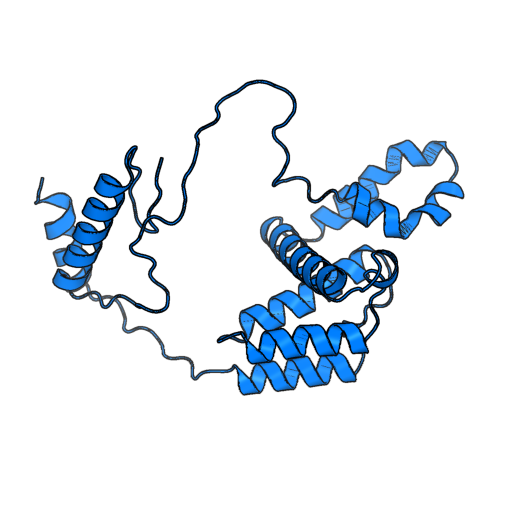 A C 1
ATOM 644 O O . LEU A 1 80 ? 11.946 6.609 -31.062 1.00 67.50 80 LEU A O 1
ATOM 648 N N . PRO A 1 81 ? 10.431 5.866 -32.535 1.00 79.88 81 PRO A N 1
ATOM 649 C CA . PRO A 1 81 ? 10.616 6.997 -33.436 1.00 79.88 81 PRO A CA 1
ATOM 650 C C . PRO A 1 81 ? 10.278 8.327 -32.744 1.00 79.88 81 PRO A C 1
ATOM 652 O O . PRO A 1 81 ? 9.247 8.436 -32.077 1.00 79.88 81 PRO A O 1
ATOM 655 N N . GLU A 1 82 ? 11.087 9.366 -32.973 1.00 75.94 82 GLU A N 1
ATOM 656 C CA . GLU A 1 82 ? 10.968 10.677 -32.305 1.00 75.94 82 GLU A CA 1
ATOM 657 C C . GLU A 1 82 ? 9.564 11.304 -32.410 1.00 75.94 82 GLU A C 1
ATOM 659 O O . GLU A 1 82 ? 9.113 12.016 -31.510 1.00 75.94 82 GLU A O 1
ATOM 664 N N . CYS A 1 83 ? 8.819 10.996 -33.478 1.00 80.31 83 CYS A N 1
ATOM 665 C CA . CYS A 1 83 ? 7.449 11.472 -33.679 1.00 80.31 83 CYS A CA 1
ATOM 666 C C . CYS A 1 83 ? 6.447 10.975 -32.616 1.00 80.31 83 CYS A C 1
ATOM 668 O O . CYS A 1 83 ? 5.352 11.536 -32.495 1.00 80.31 83 CYS A O 1
ATOM 670 N N . PHE A 1 84 ? 6.803 9.951 -31.834 1.00 65.50 84 PHE A N 1
ATOM 671 C CA . PHE A 1 84 ? 5.995 9.428 -30.735 1.00 65.50 84 PHE A CA 1
ATOM 672 C C . PHE A 1 84 ? 6.342 10.039 -29.375 1.00 65.50 84 PHE A C 1
ATOM 674 O O . PHE A 1 84 ? 5.519 9.942 -28.467 1.00 65.50 84 PHE A O 1
ATOM 681 N N . PHE A 1 85 ? 7.475 10.735 -29.218 1.00 68.88 85 PHE A N 1
ATOM 682 C CA . PHE A 1 85 ? 7.885 11.289 -27.918 1.00 68.88 85 PHE A CA 1
ATOM 683 C C . PHE A 1 85 ? 6.875 12.299 -27.373 1.00 68.88 85 PHE A C 1
ATOM 685 O O . PHE A 1 85 ? 6.502 12.248 -26.202 1.00 68.88 85 PHE A O 1
ATOM 692 N N . GLY A 1 86 ? 6.320 13.136 -28.255 1.00 67.19 86 GLY A N 1
ATOM 693 C CA . GLY A 1 86 ? 5.244 14.064 -27.905 1.00 67.19 86 GLY A CA 1
ATOM 694 C C . GLY A 1 86 ? 3.938 13.385 -27.472 1.00 67.19 86 GLY A C 1
ATOM 695 O O . GLY A 1 86 ? 3.058 14.068 -26.967 1.00 67.19 86 GLY A O 1
ATOM 696 N N . LYS A 1 87 ? 3.795 12.063 -27.645 1.00 73.00 87 LYS A N 1
ATOM 697 C CA . LYS A 1 87 ? 2.599 11.277 -27.296 1.00 73.00 87 LYS A CA 1
ATOM 698 C C . LYS A 1 87 ? 2.786 10.380 -26.069 1.00 73.00 87 LYS A C 1
ATOM 700 O O . LYS A 1 87 ? 1.805 9.798 -25.623 1.00 73.00 87 LYS A O 1
ATOM 705 N N . ILE A 1 88 ? 3.992 10.287 -25.501 1.00 67.62 88 ILE A N 1
ATOM 706 C CA . ILE A 1 88 ? 4.276 9.433 -24.329 1.00 67.62 88 ILE A CA 1
ATOM 707 C C . ILE A 1 88 ? 3.393 9.817 -23.134 1.00 67.62 88 ILE A C 1
ATOM 709 O O . ILE A 1 88 ? 2.855 8.940 -22.463 1.00 67.62 88 ILE A O 1
ATOM 713 N N . HIS A 1 89 ? 3.164 11.119 -22.926 1.00 66.94 89 HIS A N 1
ATOM 714 C CA . HIS A 1 89 ? 2.306 11.619 -21.847 1.00 66.94 89 HIS A CA 1
ATOM 715 C C . HIS A 1 89 ? 0.879 11.048 -21.898 1.00 66.94 89 HIS A C 1
ATOM 717 O O . HIS A 1 89 ? 0.298 10.791 -20.853 1.00 66.94 89 HIS A O 1
ATOM 723 N N . LEU A 1 90 ? 0.342 10.758 -23.091 1.00 66.94 90 LEU A N 1
ATOM 724 C CA . LEU A 1 90 ? -1.001 10.189 -23.238 1.00 66.94 90 LEU A CA 1
ATOM 725 C C . LEU A 1 90 ? -1.104 8.808 -22.587 1.00 66.94 90 LEU A C 1
ATOM 727 O O . LEU A 1 90 ? -2.143 8.465 -22.032 1.00 66.94 90 LEU A O 1
ATOM 731 N N . VAL A 1 91 ? -0.035 8.010 -22.653 1.00 67.12 91 VAL A N 1
ATOM 732 C CA . VAL A 1 91 ? 0.003 6.687 -22.018 1.00 67.12 91 VAL A CA 1
ATOM 733 C C . VAL A 1 91 ? 0.004 6.852 -20.503 1.00 67.12 91 VAL A C 1
ATOM 735 O O . VAL A 1 91 ? -0.794 6.213 -19.823 1.00 67.12 91 VAL A O 1
ATOM 738 N N . THR A 1 92 ? 0.829 7.759 -19.980 1.00 65.00 92 THR A N 1
ATOM 739 C CA . THR A 1 92 ? 0.871 8.079 -18.549 1.00 65.00 92 THR A CA 1
ATOM 740 C C . THR A 1 92 ? -0.485 8.568 -18.035 1.00 65.00 92 THR A C 1
ATOM 742 O O . THR A 1 92 ? -1.004 8.008 -17.071 1.00 65.00 92 THR A O 1
ATOM 745 N N . ASP A 1 93 ? -1.107 9.528 -18.720 1.00 66.50 93 ASP A N 1
ATOM 746 C CA . ASP A 1 93 ? -2.398 10.103 -18.329 1.00 66.50 93 ASP A CA 1
ATOM 747 C C . ASP A 1 93 ? -3.516 9.047 -18.324 1.00 66.50 93 ASP A C 1
ATOM 749 O O . ASP A 1 93 ? -4.341 8.991 -17.407 1.00 66.50 93 ASP A O 1
ATOM 753 N N . LEU A 1 94 ? -3.541 8.164 -19.331 1.00 69.88 94 LEU A N 1
ATOM 754 C CA . LEU A 1 94 ? -4.521 7.077 -19.420 1.00 69.88 94 LEU A CA 1
ATOM 755 C C . LEU A 1 94 ? -4.300 6.006 -18.345 1.00 69.88 94 LEU A C 1
ATOM 757 O O . LEU A 1 94 ? -5.269 5.477 -17.791 1.00 69.88 94 LEU A O 1
ATOM 761 N N . LEU A 1 95 ? -3.044 5.690 -18.024 1.00 67.44 95 LEU A N 1
ATOM 762 C CA . LEU A 1 95 ? -2.705 4.743 -16.962 1.00 67.44 95 LEU A CA 1
ATOM 763 C C . LEU A 1 95 ? -3.094 5.285 -15.583 1.00 67.44 95 LEU A C 1
ATOM 765 O O . LEU A 1 95 ? -3.664 4.545 -14.776 1.00 67.44 95 LEU A O 1
ATOM 769 N N . GLU A 1 96 ? -2.865 6.570 -15.320 1.00 61.78 96 GLU A N 1
ATOM 770 C CA . GLU A 1 96 ? -3.315 7.230 -14.091 1.00 61.78 96 GLU A CA 1
ATOM 771 C C . GLU A 1 96 ? -4.847 7.289 -14.012 1.00 61.78 96 GLU A C 1
ATOM 773 O O . GLU A 1 96 ? -5.432 6.920 -12.988 1.00 61.78 96 GLU A O 1
ATOM 778 N N . GLY A 1 97 ? -5.505 7.644 -15.120 1.00 69.25 97 GLY A N 1
ATOM 779 C CA . GLY A 1 97 ? -6.963 7.683 -15.249 1.00 69.25 97 GLY A CA 1
ATOM 780 C C . GLY A 1 97 ? -7.655 6.320 -15.124 1.00 69.25 97 GLY A C 1
ATOM 781 O O . GLY A 1 97 ? -8.865 6.262 -14.899 1.00 69.25 97 GLY A O 1
ATOM 782 N N . SER A 1 98 ? -6.911 5.210 -15.193 1.00 75.94 98 SER A N 1
ATOM 783 C CA . SER A 1 98 ? -7.453 3.856 -14.997 1.00 75.94 98 SER A CA 1
ATOM 784 C C . SER A 1 98 ? -7.961 3.592 -13.569 1.00 75.94 98 SER A C 1
ATOM 786 O O . SER A 1 98 ? -8.625 2.580 -13.313 1.00 75.94 98 SER A O 1
ATOM 788 N N . LYS A 1 99 ? -7.654 4.480 -12.609 1.00 78.06 99 LYS A N 1
ATOM 789 C CA . LYS A 1 99 ? -8.110 4.400 -11.214 1.00 78.06 99 LYS A CA 1
ATOM 790 C C . LYS A 1 99 ? -8.603 5.755 -10.713 1.00 78.06 99 LYS A C 1
ATOM 792 O O . LYS A 1 99 ? -8.174 6.806 -11.159 1.00 78.06 99 LYS A O 1
ATOM 797 N N . ALA A 1 100 ? -9.468 5.732 -9.698 1.00 82.19 100 ALA A N 1
ATOM 798 C CA . ALA A 1 100 ? -9.876 6.957 -9.014 1.00 82.19 100 ALA A CA 1
ATOM 799 C C . ALA A 1 100 ? -8.664 7.670 -8.382 1.00 82.19 100 ALA A C 1
ATOM 801 O O . ALA A 1 100 ? -7.835 7.012 -7.746 1.00 82.19 100 ALA A O 1
ATOM 802 N N . ASN A 1 101 ? -8.618 9.006 -8.445 1.00 76.94 101 ASN A N 1
ATOM 803 C CA . ASN A 1 101 ? -7.517 9.829 -7.911 1.00 76.94 101 ASN A CA 1
ATOM 804 C C . ASN A 1 101 ? -7.161 9.486 -6.456 1.00 76.94 101 ASN A C 1
ATOM 806 O O . ASN A 1 101 ? -5.993 9.379 -6.089 1.00 76.94 101 ASN A O 1
ATOM 810 N N . SER A 1 102 ? -8.170 9.238 -5.616 1.00 79.19 102 SER A N 1
ATOM 811 C CA . SER A 1 102 ? -7.969 8.833 -4.219 1.00 79.19 102 SER A CA 1
ATOM 812 C C . SER A 1 102 ? -7.230 7.495 -4.082 1.00 79.19 102 SER A C 1
ATOM 814 O O . SER A 1 102 ? -6.465 7.300 -3.136 1.00 79.19 102 SER A O 1
ATOM 816 N N . THR A 1 103 ? -7.423 6.581 -5.033 1.00 80.44 103 THR A N 1
ATOM 817 C CA . THR A 1 103 ? -6.758 5.274 -5.086 1.00 80.44 103 THR A CA 1
ATOM 818 C C . THR A 1 103 ? -5.324 5.408 -5.586 1.00 80.44 103 THR A C 1
ATOM 820 O O . THR A 1 103 ? -4.428 4.850 -4.953 1.00 80.44 103 THR A O 1
ATOM 823 N N . VAL A 1 104 ? -5.095 6.198 -6.641 1.00 79.44 104 VAL A N 1
ATOM 824 C CA . VAL A 1 104 ? -3.747 6.514 -7.151 1.00 79.44 104 VAL A CA 1
ATOM 825 C C . VAL A 1 104 ? -2.896 7.132 -6.042 1.00 79.44 104 VAL A C 1
ATOM 827 O O . VAL A 1 104 ? -1.835 6.610 -5.706 1.00 79.44 104 VAL A O 1
ATOM 830 N N . LEU A 1 105 ? -3.408 8.165 -5.365 1.00 80.56 105 LEU A N 1
ATOM 831 C CA . LEU A 1 105 ? -2.715 8.812 -4.246 1.00 80.56 105 LEU A CA 1
ATOM 832 C C . LEU A 1 105 ? -2.431 7.844 -3.093 1.00 80.56 105 LEU A C 1
ATOM 834 O O . LEU A 1 105 ? -1.357 7.881 -2.487 1.00 80.56 105 LEU A O 1
ATOM 838 N N . LYS A 1 106 ? -3.383 6.965 -2.766 1.00 83.00 106 LYS A N 1
ATOM 839 C CA . LYS A 1 106 ? -3.207 5.969 -1.705 1.00 83.00 106 LYS A CA 1
ATOM 840 C C . LYS A 1 106 ? -2.087 4.986 -2.042 1.00 83.00 106 LYS A C 1
ATOM 842 O O . LYS A 1 106 ? -1.238 4.737 -1.185 1.00 83.00 106 LYS A O 1
ATOM 847 N N . TYR A 1 107 ? -2.084 4.436 -3.254 1.00 85.44 107 TYR A N 1
ATOM 848 C CA . TYR A 1 107 ? -1.071 3.473 -3.674 1.00 85.44 107 TYR A CA 1
ATOM 849 C C . TYR A 1 107 ? 0.296 4.120 -3.875 1.00 85.44 107 TYR A C 1
ATOM 851 O O . TYR A 1 107 ? 1.288 3.577 -3.401 1.00 85.44 107 TYR A O 1
ATOM 859 N N . SER A 1 108 ? 0.343 5.332 -4.424 1.00 81.25 108 SER A N 1
ATOM 860 C CA . SER A 1 108 ? 1.548 6.162 -4.494 1.00 81.25 108 SER A CA 1
ATOM 861 C C . SER A 1 108 ? 2.221 6.308 -3.127 1.00 81.25 108 SER A C 1
ATOM 863 O O . SER A 1 108 ? 3.375 5.922 -2.923 1.00 81.25 108 SER A O 1
ATOM 865 N N . ARG A 1 109 ? 1.463 6.781 -2.132 1.00 84.69 109 ARG A N 1
ATOM 866 C CA . ARG A 1 109 ? 1.963 6.972 -0.764 1.00 84.69 109 ARG A CA 1
ATOM 867 C C . ARG A 1 109 ? 2.393 5.655 -0.121 1.00 84.69 109 ARG A C 1
ATOM 869 O O . ARG A 1 109 ? 3.369 5.631 0.630 1.00 84.69 109 ARG A O 1
ATOM 876 N N . GLY A 1 110 ? 1.668 4.571 -0.390 1.00 87.25 110 GLY A N 1
ATOM 877 C CA . GLY A 1 110 ? 2.016 3.242 0.101 1.00 87.25 110 GLY A CA 1
ATOM 878 C C . GLY A 1 110 ? 3.313 2.710 -0.512 1.00 87.25 110 GLY A C 1
ATOM 879 O O . GLY A 1 110 ? 4.160 2.207 0.224 1.00 87.25 110 GLY A O 1
ATOM 880 N N . PHE A 1 111 ? 3.514 2.894 -1.818 1.00 88.81 111 PHE A N 1
ATOM 881 C CA . PHE A 1 111 ? 4.742 2.510 -2.510 1.00 88.81 111 PHE A CA 1
ATOM 882 C C . PHE A 1 111 ? 5.937 3.313 -1.996 1.00 88.81 111 PHE A C 1
ATOM 884 O O . PHE A 1 111 ? 6.940 2.725 -1.601 1.00 88.81 111 PHE A O 1
ATOM 891 N N . MET A 1 112 ? 5.802 4.638 -1.866 1.00 86.50 112 MET A N 1
ATOM 892 C CA . MET A 1 112 ? 6.865 5.492 -1.320 1.00 86.50 112 MET A CA 1
ATOM 893 C C . MET A 1 112 ? 7.263 5.105 0.107 1.00 86.50 112 MET A C 1
ATOM 895 O O . MET A 1 112 ? 8.430 5.214 0.481 1.00 86.50 112 MET A O 1
ATOM 899 N N . ARG A 1 113 ? 6.320 4.612 0.918 1.00 89.19 113 ARG A N 1
ATOM 900 C CA . ARG A 1 113 ? 6.635 4.058 2.242 1.00 89.19 113 ARG A CA 1
ATOM 901 C C . ARG A 1 113 ? 7.474 2.782 2.142 1.00 89.19 113 ARG A C 1
ATO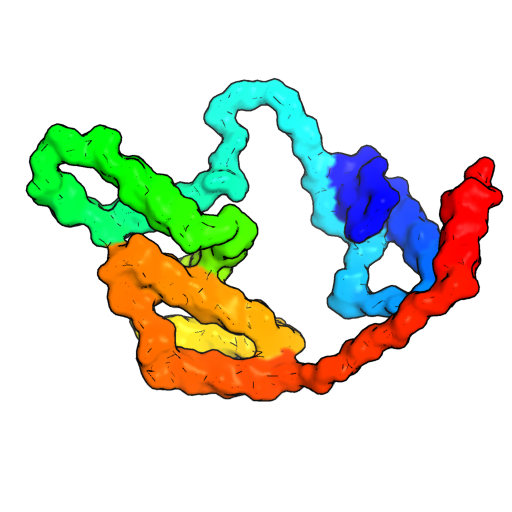M 903 O O . ARG A 1 113 ? 8.411 2.631 2.921 1.00 89.19 113 ARG A O 1
ATOM 910 N N . GLY A 1 114 ? 7.156 1.902 1.193 1.00 89.19 114 GLY A N 1
ATOM 911 C CA . GLY A 1 114 ? 7.962 0.723 0.871 1.00 89.19 114 GLY A CA 1
ATOM 912 C C . GLY A 1 114 ? 9.365 1.095 0.388 1.00 89.19 114 GLY A C 1
ATOM 913 O O . GLY A 1 114 ? 10.339 0.591 0.937 1.00 89.19 114 GLY A O 1
ATOM 914 N N . LYS A 1 115 ? 9.476 2.055 -0.543 1.00 87.88 115 LYS A N 1
ATOM 915 C CA . LYS A 1 115 ? 10.757 2.594 -1.031 1.00 87.88 115 LYS A CA 1
ATOM 916 C C . LYS A 1 115 ? 11.619 3.121 0.117 1.00 87.88 115 LYS A C 1
ATOM 918 O O . LYS A 1 115 ? 12.748 2.681 0.279 1.00 87.88 115 LYS A O 1
ATOM 923 N N . ARG A 1 116 ? 11.072 3.979 0.988 1.00 88.75 116 ARG A N 1
ATOM 924 C CA . ARG A 1 116 ? 11.808 4.488 2.164 1.00 88.75 116 ARG A CA 1
ATOM 925 C C . ARG A 1 116 ? 12.284 3.372 3.089 1.00 88.75 116 ARG A C 1
ATOM 927 O O . ARG A 1 116 ? 13.391 3.455 3.609 1.00 88.75 116 ARG A O 1
ATOM 934 N N . TRP A 1 117 ? 11.455 2.350 3.316 1.00 93.69 117 TRP A N 1
ATOM 935 C CA . TRP A 1 117 ? 11.869 1.186 4.098 1.00 93.69 117 TRP A CA 1
ATOM 936 C C . TRP A 1 117 ? 13.027 0.450 3.417 1.00 93.69 117 TRP A C 1
ATOM 938 O O . TRP A 1 117 ? 14.001 0.124 4.088 1.00 93.69 117 TRP A O 1
ATOM 948 N N . ALA A 1 118 ? 12.961 0.245 2.102 1.00 90.56 118 ALA A N 1
ATOM 949 C CA . ALA A 1 118 ? 13.996 -0.438 1.337 1.00 90.56 118 ALA A CA 1
ATOM 950 C C . ALA A 1 118 ? 15.332 0.325 1.391 1.00 90.56 118 ALA A C 1
ATOM 952 O O . ALA A 1 118 ? 16.334 -0.239 1.831 1.00 90.56 118 ALA A O 1
ATOM 953 N N . THR A 1 119 ? 15.325 1.625 1.078 1.00 88.31 119 THR A N 1
ATOM 954 C CA . THR A 1 119 ? 16.516 2.488 1.136 1.00 88.31 119 THR A CA 1
ATOM 955 C C . THR A 1 119 ? 17.110 2.538 2.547 1.00 88.31 119 THR A C 1
ATOM 957 O O . THR A 1 119 ? 18.319 2.408 2.717 1.00 88.31 119 THR A O 1
ATOM 960 N N . LYS A 1 120 ? 16.269 2.648 3.590 1.00 92.25 120 LYS A N 1
ATOM 961 C CA . LYS A 1 120 ? 16.719 2.624 4.995 1.00 92.25 120 LYS A CA 1
ATOM 962 C C . LYS A 1 120 ? 17.426 1.313 5.366 1.00 92.25 120 LYS A C 1
ATOM 964 O O . LYS A 1 120 ? 18.294 1.324 6.231 1.00 92.25 120 LYS A O 1
ATOM 969 N N . ASN A 1 121 ? 17.057 0.201 4.731 1.00 93.44 121 ASN A N 1
ATOM 970 C CA . ASN A 1 121 ? 17.657 -1.117 4.947 1.00 93.44 121 ASN A CA 1
ATOM 971 C C . ASN A 1 121 ? 18.744 -1.460 3.907 1.00 93.44 121 ASN A C 1
ATOM 973 O O . ASN A 1 121 ? 19.104 -2.627 3.767 1.00 93.44 121 ASN A O 1
ATOM 977 N N . GLY A 1 122 ? 19.273 -0.467 3.181 1.00 91.69 122 GLY A N 1
ATOM 978 C CA . GLY A 1 122 ? 20.405 -0.643 2.266 1.00 91.69 122 GLY A CA 1
ATOM 979 C C . GLY A 1 122 ? 20.065 -1.297 0.923 1.00 91.69 122 GLY A C 1
ATOM 980 O O . GLY A 1 122 ? 20.970 -1.737 0.220 1.00 91.69 122 GLY A O 1
ATOM 981 N N . ILE A 1 123 ? 18.784 -1.377 0.553 1.00 90.06 123 ILE A N 1
ATOM 982 C CA . ILE A 1 123 ? 18.371 -1.838 -0.778 1.00 90.06 123 ILE A CA 1
ATOM 983 C C . ILE A 1 123 ? 18.582 -0.689 -1.769 1.00 90.06 123 ILE A C 1
ATOM 985 O O . ILE A 1 123 ? 18.119 0.428 -1.531 1.00 90.06 123 ILE A O 1
ATOM 989 N N . SER A 1 124 ? 19.292 -0.974 -2.864 1.00 83.44 124 SER A N 1
ATOM 990 C CA . SER A 1 124 ? 19.563 -0.005 -3.928 1.00 83.44 124 SER A CA 1
ATOM 991 C C . SER A 1 124 ? 18.270 0.415 -4.627 1.00 83.44 124 SER A C 1
ATOM 993 O O . SER A 1 124 ? 17.355 -0.395 -4.750 1.00 83.44 124 SER A O 1
ATOM 995 N N . ASP A 1 125 ? 18.195 1.649 -5.134 1.00 76.00 125 ASP A N 1
ATOM 996 C CA . ASP A 1 125 ? 17.002 2.129 -5.848 1.00 76.00 125 ASP A CA 1
ATOM 997 C C . ASP A 1 125 ? 16.658 1.249 -7.071 1.00 76.00 125 ASP A C 1
ATOM 999 O O . ASP A 1 125 ? 15.480 1.020 -7.339 1.00 76.00 125 ASP A O 1
ATOM 1003 N N . SER A 1 126 ? 17.665 0.662 -7.733 1.00 77.62 126 SER A N 1
ATOM 1004 C CA . SER A 1 126 ? 17.501 -0.303 -8.833 1.00 77.62 126 SER A CA 1
ATOM 1005 C C . SER A 1 126 ? 16.913 -1.657 -8.430 1.00 77.62 126 SER A C 1
ATOM 1007 O O . SER A 1 126 ? 16.358 -2.348 -9.274 1.00 77.62 126 SER A O 1
ATOM 1009 N N . ASP A 1 127 ? 17.001 -2.045 -7.156 1.00 81.56 127 ASP A N 1
ATOM 1010 C CA . ASP A 1 127 ? 16.401 -3.283 -6.637 1.00 81.56 127 ASP A CA 1
ATOM 1011 C C . ASP A 1 127 ? 14.986 -3.057 -6.059 1.00 81.56 127 ASP A C 1
ATOM 1013 O O . ASP A 1 127 ? 14.388 -3.985 -5.513 1.00 81.56 127 ASP A O 1
ATOM 1017 N N . ILE A 1 128 ? 14.447 -1.831 -6.108 1.00 83.06 128 ILE A N 1
ATOM 1018 C CA . ILE A 1 128 ? 13.103 -1.507 -5.583 1.00 83.06 128 ILE A CA 1
ATOM 1019 C C . ILE A 1 128 ? 12.017 -1.791 -6.625 1.00 83.06 128 ILE A C 1
ATOM 1021 O O . ILE A 1 128 ? 10.874 -2.091 -6.264 1.00 83.06 128 ILE A O 1
ATOM 1025 N N . LEU A 1 129 ? 12.370 -1.700 -7.907 1.00 81.94 129 LEU A N 1
ATOM 1026 C CA . LEU A 1 129 ? 11.476 -1.924 -9.031 1.00 81.94 129 LEU A CA 1
ATOM 1027 C C . LEU A 1 129 ? 12.291 -2.521 -10.200 1.00 81.94 129 LEU A C 1
ATOM 1029 O O . LEU A 1 129 ? 12.972 -1.764 -10.888 1.00 81.94 129 LEU A O 1
ATOM 1033 N N . PRO A 1 130 ? 12.269 -3.855 -10.406 1.00 85.94 130 PRO A N 1
ATOM 1034 C CA . PRO A 1 130 ? 11.448 -4.846 -9.707 1.00 85.94 130 PRO A CA 1
ATOM 1035 C C . PRO A 1 130 ? 12.006 -5.242 -8.328 1.00 85.94 130 PRO A C 1
ATOM 1037 O O . PRO A 1 130 ? 13.172 -5.608 -8.183 1.00 85.94 130 PRO A O 1
ATOM 1040 N N . ALA A 1 131 ? 11.143 -5.255 -7.310 1.00 90.44 131 ALA A N 1
ATOM 1041 C CA . ALA A 1 131 ? 11.492 -5.764 -5.986 1.00 90.44 131 ALA A CA 1
ATOM 1042 C C . ALA A 1 131 ? 11.504 -7.29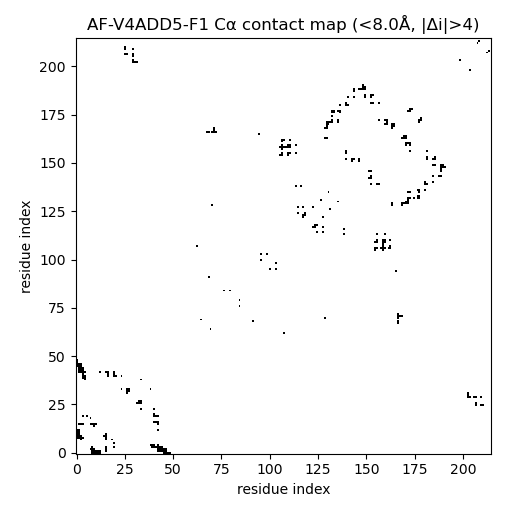8 -5.948 1.00 90.44 131 ALA A C 1
ATOM 1044 O O . ALA A 1 131 ? 10.662 -7.971 -6.543 1.00 90.44 131 ALA A O 1
ATOM 1045 N N . LYS A 1 132 ? 12.410 -7.879 -5.153 1.00 93.44 132 LYS A N 1
ATOM 1046 C CA . LYS A 1 132 ? 12.488 -9.337 -4.960 1.00 93.44 132 LYS A CA 1
ATOM 1047 C C . LYS A 1 132 ? 11.411 -9.805 -3.980 1.00 93.44 132 LYS A C 1
ATOM 1049 O O . LYS A 1 132 ? 11.159 -9.168 -2.955 1.00 93.44 132 LYS A O 1
ATOM 1054 N N . SER A 1 133 ? 10.823 -10.980 -4.220 1.00 96.12 133 SER A N 1
ATOM 1055 C CA . SER A 1 133 ? 9.749 -11.520 -3.365 1.00 96.12 133 SER A CA 1
ATOM 1056 C C . SER A 1 133 ? 10.140 -11.635 -1.887 1.00 96.12 133 SER A C 1
ATOM 1058 O O . SER A 1 133 ? 9.313 -11.369 -1.017 1.00 96.12 133 SER A O 1
ATOM 1060 N N . LEU A 1 134 ? 11.397 -11.984 -1.584 1.00 95.75 134 LEU A N 1
ATOM 1061 C CA . LEU A 1 134 ? 11.884 -12.077 -0.203 1.00 95.75 134 LEU A CA 1
ATOM 1062 C C . LEU A 1 134 ? 11.954 -10.704 0.488 1.00 95.75 134 LEU A C 1
ATOM 1064 O O . LEU A 1 134 ? 11.570 -10.591 1.649 1.00 95.75 134 LEU A O 1
ATOM 1068 N N . GLN A 1 135 ? 12.375 -9.654 -0.225 1.00 95.50 135 GLN A N 1
ATOM 1069 C CA . GLN A 1 135 ? 12.413 -8.286 0.310 1.00 95.50 135 GLN A CA 1
ATOM 1070 C C . GLN A 1 135 ? 11.001 -7.808 0.661 1.00 95.50 135 GLN A C 1
ATOM 1072 O O . GLN A 1 135 ? 10.768 -7.285 1.750 1.00 95.50 135 GLN A O 1
ATOM 1077 N N . VAL A 1 136 ? 10.034 -8.064 -0.227 1.00 96.94 136 VAL A N 1
ATOM 1078 C CA . VAL A 1 136 ? 8.626 -7.737 0.025 1.00 96.94 136 VAL A CA 1
ATOM 1079 C C . VAL A 1 136 ? 8.073 -8.538 1.204 1.00 96.94 136 VAL A C 1
ATOM 1081 O O . VAL A 1 136 ? 7.396 -7.973 2.059 1.00 96.94 136 VAL A O 1
ATOM 1084 N N . ALA A 1 137 ? 8.383 -9.832 1.304 1.00 97.81 137 ALA A N 1
ATOM 1085 C CA . ALA A 1 137 ? 7.954 -10.658 2.432 1.00 97.81 137 ALA A CA 1
ATOM 1086 C C . ALA A 1 137 ? 8.480 -10.127 3.779 1.00 97.81 137 ALA A C 1
ATOM 1088 O O . ALA A 1 137 ? 7.722 -10.069 4.752 1.00 97.81 137 ALA A O 1
ATOM 1089 N N . LEU A 1 138 ? 9.743 -9.687 3.834 1.00 97.44 138 LEU A N 1
ATOM 1090 C CA . LEU A 1 138 ? 10.342 -9.071 5.022 1.00 97.44 138 LEU A CA 1
ATOM 1091 C C . LEU A 1 138 ? 9.670 -7.740 5.372 1.00 97.44 138 LEU A C 1
ATOM 1093 O O . LEU A 1 138 ? 9.297 -7.528 6.527 1.00 97.44 138 LEU A O 1
ATOM 1097 N N . TYR A 1 139 ? 9.438 -6.885 4.376 1.00 97.38 139 TYR A N 1
ATOM 1098 C CA . TYR A 1 139 ? 8.734 -5.618 4.566 1.00 97.38 139 TYR A CA 1
ATOM 1099 C C . TYR A 1 139 ? 7.336 -5.819 5.165 1.00 97.38 139 TYR A C 1
ATOM 1101 O O . TYR A 1 139 ? 6.992 -5.216 6.183 1.00 97.38 139 TYR A O 1
ATOM 1109 N N . LEU A 1 140 ? 6.535 -6.713 4.573 1.00 97.56 140 LEU A N 1
ATOM 1110 C CA . LEU A 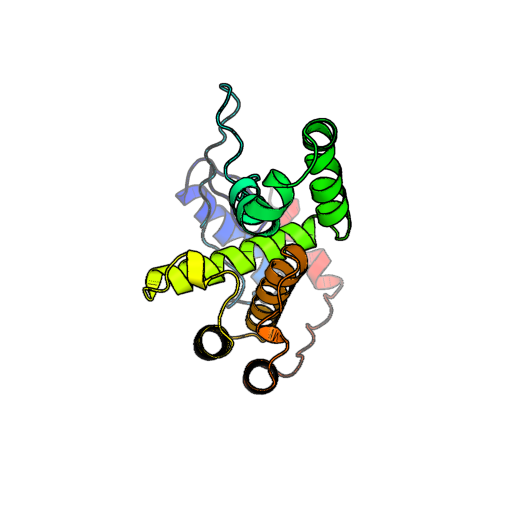1 140 ? 5.190 -7.013 5.067 1.00 97.56 140 LEU A CA 1
ATOM 1111 C C . LEU A 1 140 ? 5.224 -7.642 6.465 1.00 97.56 140 LEU A C 1
ATOM 1113 O O . LEU A 1 140 ? 4.363 -7.338 7.288 1.00 97.56 140 LEU A O 1
ATOM 1117 N N . SER A 1 141 ? 6.229 -8.470 6.759 1.00 97.19 141 SER A N 1
ATOM 1118 C CA . SER A 1 141 ? 6.420 -9.052 8.092 1.00 97.19 141 SER A CA 1
ATOM 1119 C C . SER A 1 141 ? 6.686 -7.983 9.153 1.00 97.19 141 SER A C 1
ATOM 1121 O O . SER A 1 141 ? 6.094 -8.051 10.229 1.00 97.19 141 SER A O 1
ATOM 1123 N N . GLY A 1 142 ? 7.489 -6.959 8.839 1.00 96.06 142 GLY A N 1
ATOM 1124 C CA . GLY A 1 142 ? 7.679 -5.796 9.713 1.00 96.06 142 GLY A CA 1
ATOM 1125 C C . GLY A 1 142 ? 6.365 -5.058 9.984 1.00 96.06 142 GLY A C 1
ATOM 1126 O O . GLY A 1 142 ? 6.009 -4.815 11.135 1.00 96.06 142 GLY A O 1
ATOM 1127 N N . ILE A 1 143 ? 5.556 -4.820 8.943 1.00 95.56 143 ILE A N 1
ATOM 1128 C CA . ILE A 1 143 ? 4.224 -4.209 9.109 1.00 95.56 143 ILE A CA 1
ATOM 1129 C C . ILE A 1 143 ? 3.325 -5.064 10.010 1.00 95.56 143 ILE A C 1
ATOM 1131 O O . ILE A 1 143 ? 2.582 -4.524 10.827 1.00 95.56 143 ILE A O 1
ATOM 1135 N N . ILE A 1 144 ? 3.361 -6.391 9.879 1.00 95.50 144 ILE A N 1
ATOM 1136 C CA . ILE A 1 144 ? 2.563 -7.296 10.720 1.00 95.50 144 ILE A CA 1
ATOM 1137 C C . ILE A 1 144 ? 2.960 -7.186 12.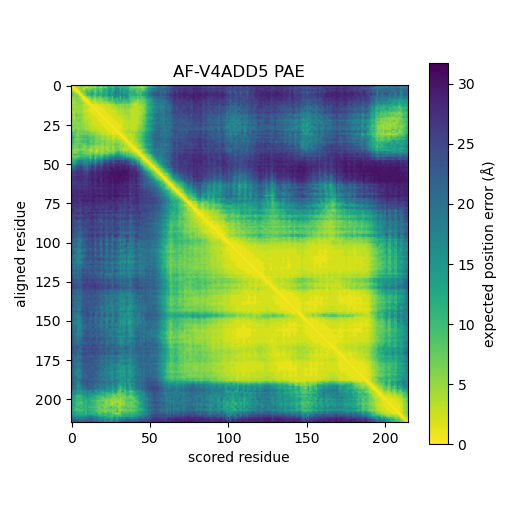197 1.00 95.50 144 ILE A C 1
ATOM 1139 O O . ILE A 1 144 ? 2.106 -7.371 13.062 1.00 95.50 144 ILE A O 1
ATOM 1143 N N . GLN A 1 145 ? 4.229 -6.906 12.496 1.00 92.94 145 GLN A N 1
ATOM 1144 C CA . GLN A 1 145 ? 4.705 -6.732 13.870 1.00 92.94 145 GLN A CA 1
ATOM 1145 C C . GLN A 1 145 ? 4.318 -5.368 14.456 1.00 92.94 145 GLN A C 1
ATOM 1147 O O . GLN A 1 145 ? 3.989 -5.293 15.634 1.00 92.94 145 GLN A O 1
ATOM 1152 N N . GLU A 1 146 ? 4.322 -4.312 13.643 1.00 90.62 146 GLU A N 1
ATOM 1153 C CA . GLU A 1 146 ? 4.095 -2.934 14.105 1.00 90.62 146 GLU A CA 1
ATOM 1154 C C . GLU A 1 146 ? 2.626 -2.482 14.033 1.00 90.62 146 GLU A C 1
ATOM 1156 O O . GLU A 1 146 ? 2.219 -1.535 14.707 1.00 90.62 146 GLU A O 1
ATOM 1161 N N . SER A 1 147 ? 1.811 -3.108 13.180 1.00 88.44 147 SER A N 1
ATOM 1162 C CA . SER A 1 147 ? 0.446 -2.647 12.915 1.00 88.44 147 SER A CA 1
ATOM 1163 C C . SER A 1 147 ? -0.601 -3.311 13.805 1.00 88.44 147 SER A C 1
ATOM 1165 O O . SER A 1 147 ? -0.511 -4.474 14.174 1.00 88.44 147 SER A O 1
ATOM 1167 N N . ASN A 1 148 ? -1.668 -2.562 14.093 1.00 84.81 148 ASN A N 1
ATOM 1168 C CA . ASN A 1 148 ? -2.825 -3.039 14.857 1.00 84.81 148 ASN A CA 1
ATOM 1169 C C . ASN A 1 148 ? -4.022 -3.436 13.980 1.00 84.81 148 ASN A C 1
ATOM 1171 O O . ASN A 1 148 ? -5.075 -3.807 14.506 1.00 84.81 148 ASN A O 1
ATOM 1175 N N . THR A 1 149 ? -3.913 -3.273 12.656 1.00 88.44 149 THR A N 1
ATOM 1176 C CA . THR A 1 149 ? -5.030 -3.476 11.722 1.00 88.44 149 THR A CA 1
ATOM 1177 C C . THR A 1 149 ? -4.555 -4.097 10.408 1.00 88.44 149 THR A C 1
ATOM 1179 O O . THR A 1 149 ? -3.505 -3.695 9.900 1.00 88.44 149 THR A O 1
ATOM 1182 N N . PRO A 1 150 ? -5.352 -4.988 9.789 1.00 93.50 150 PRO A N 1
ATOM 1183 C CA . PRO A 1 150 ? -5.000 -5.602 8.510 1.00 93.50 150 PRO A CA 1
ATOM 1184 C C . PRO A 1 150 ? -5.008 -4.592 7.353 1.00 93.50 150 PRO A C 1
ATOM 1186 O O . PRO A 1 150 ? -4.361 -4.814 6.334 1.00 93.50 150 PRO A O 1
ATOM 1189 N N . SER A 1 151 ? -5.698 -3.457 7.500 1.00 91.94 151 SER A N 1
ATOM 1190 C CA . SER A 1 151 ? -5.812 -2.433 6.458 1.00 91.94 151 SER A CA 1
ATOM 1191 C C . SER A 1 151 ? -4.461 -1.846 6.044 1.00 91.94 151 SER A C 1
ATOM 1193 O O . SER A 1 151 ? -4.243 -1.619 4.854 1.00 91.94 151 SER A O 1
ATOM 1195 N N . THR A 1 152 ? -3.543 -1.631 6.993 1.00 91.81 152 THR A N 1
ATOM 1196 C CA . THR A 1 152 ? -2.192 -1.118 6.705 1.00 91.81 152 THR A CA 1
ATOM 1197 C C . THR A 1 152 ? -1.398 -2.110 5.859 1.00 91.81 152 THR A C 1
ATOM 1199 O O . THR A 1 152 ? -0.807 -1.727 4.851 1.00 91.81 152 THR A O 1
ATOM 1202 N N . LEU A 1 153 ? -1.454 -3.393 6.227 1.00 95.75 153 LEU A N 1
ATOM 1203 C CA . LEU A 1 153 ? -0.810 -4.489 5.506 1.00 95.75 153 LEU A CA 1
ATOM 1204 C C . LEU A 1 153 ? -1.358 -4.635 4.080 1.00 95.75 153 LEU A C 1
ATOM 1206 O O . LEU A 1 153 ? -0.597 -4.670 3.116 1.00 95.75 153 LEU A O 1
ATOM 1210 N N . ILE A 1 154 ? -2.685 -4.676 3.945 1.00 96.19 154 ILE A N 1
ATOM 1211 C CA . ILE A 1 154 ? -3.368 -4.806 2.653 1.00 96.19 154 ILE A CA 1
ATOM 1212 C C . ILE A 1 154 ? -3.030 -3.618 1.749 1.00 96.19 154 ILE A C 1
ATOM 1214 O O . ILE A 1 154 ? -2.745 -3.797 0.566 1.00 96.19 154 ILE A O 1
ATOM 1218 N N . SER A 1 155 ? -3.030 -2.403 2.302 1.00 94.50 155 SER A N 1
ATOM 1219 C CA . SER A 1 155 ? -2.671 -1.206 1.545 1.00 94.50 155 SER A CA 1
ATOM 1220 C C . SER A 1 155 ? -1.233 -1.278 1.037 1.00 94.50 155 SER A C 1
ATOM 1222 O O . SER A 1 155 ? -1.004 -0.957 -0.124 1.00 94.50 155 SER A O 1
ATOM 1224 N N . ALA A 1 156 ? -0.279 -1.713 1.865 1.00 95.81 156 ALA A N 1
ATOM 1225 C CA . ALA A 1 156 ? 1.119 -1.855 1.464 1.00 95.81 156 ALA A CA 1
ATOM 1226 C C . ALA A 1 156 ? 1.293 -2.885 0.335 1.00 95.81 156 ALA A C 1
ATOM 1228 O O . ALA A 1 156 ? 1.922 -2.582 -0.676 1.00 95.81 156 ALA A O 1
ATOM 1229 N N . PHE A 1 157 ? 0.658 -4.056 0.463 1.00 97.56 157 PHE A N 1
ATOM 1230 C CA . PHE A 1 157 ? 0.671 -5.100 -0.565 1.00 97.56 157 PHE A CA 1
ATOM 1231 C C . PHE A 1 157 ? 0.160 -4.580 -1.916 1.00 97.56 157 PHE A C 1
ATOM 1233 O O . PHE A 1 157 ? 0.852 -4.694 -2.925 1.00 97.56 157 PHE A O 1
ATOM 1240 N N . TYR A 1 158 ? -1.025 -3.961 -1.944 1.00 96.12 158 TYR A N 1
ATOM 1241 C CA . TYR A 1 158 ? -1.604 -3.484 -3.203 1.00 96.12 158 TYR A CA 1
ATOM 1242 C C . TYR A 1 158 ? -0.887 -2.266 -3.782 1.00 96.12 158 TYR A C 1
ATOM 1244 O O . TYR A 1 158 ? -0.922 -2.078 -4.991 1.00 96.12 158 TYR A O 1
ATOM 1252 N N . SER A 1 159 ? -0.201 -1.477 -2.954 1.00 92.19 159 SER A N 1
ATOM 1253 C CA . SER A 1 159 ? 0.636 -0.374 -3.439 1.00 92.19 159 SER A CA 1
ATOM 1254 C C . SER A 1 159 ? 1.858 -0.888 -4.197 1.00 92.19 159 SER A C 1
ATOM 1256 O O . SER A 1 159 ? 2.177 -0.375 -5.263 1.00 92.19 159 SER A O 1
ATOM 1258 N N . LEU A 1 160 ? 2.508 -1.936 -3.674 1.00 93.00 160 LEU A N 1
ATOM 1259 C CA . LEU A 1 160 ? 3.618 -2.607 -4.356 1.00 93.00 160 LEU A CA 1
ATOM 1260 C C . LEU A 1 160 ? 3.148 -3.292 -5.637 1.00 93.00 160 LEU A C 1
ATOM 1262 O O . LEU A 1 160 ? 3.811 -3.165 -6.661 1.00 93.00 160 LEU A O 1
ATOM 1266 N N . LYS A 1 161 ? 1.997 -3.979 -5.588 1.00 94.00 161 LYS A N 1
ATOM 1267 C CA . LYS A 1 161 ? 1.388 -4.578 -6.778 1.00 94.00 161 LYS A CA 1
ATOM 1268 C C . LYS A 1 161 ? 1.134 -3.530 -7.854 1.00 94.00 161 LYS A C 1
ATOM 1270 O O . LYS A 1 161 ? 1.625 -3.679 -8.960 1.00 94.00 161 LYS A O 1
ATOM 1275 N N . TRP A 1 162 ? 0.426 -2.464 -7.497 1.00 89.25 162 TRP A N 1
ATOM 1276 C CA . TRP A 1 162 ? 0.083 -1.400 -8.428 1.00 89.25 162 TRP A CA 1
ATOM 1277 C C . TRP A 1 162 ? 1.315 -0.735 -9.046 1.00 89.25 162 TRP A C 1
ATOM 1279 O O . TRP A 1 162 ? 1.305 -0.501 -10.243 1.00 89.25 162 TRP A O 1
ATOM 1289 N N . ALA A 1 163 ? 2.377 -0.484 -8.274 1.00 86.81 163 ALA A N 1
ATOM 1290 C CA . ALA A 1 163 ? 3.600 0.108 -8.816 1.00 86.81 163 ALA A CA 1
ATOM 1291 C C . ALA A 1 163 ? 4.303 -0.800 -9.842 1.00 86.81 163 ALA A C 1
ATOM 1293 O O . ALA A 1 163 ? 4.808 -0.300 -10.836 1.00 86.81 163 ALA A O 1
ATOM 1294 N N . HIS A 1 164 ? 4.310 -2.121 -9.622 1.00 87.00 164 HIS A N 1
ATOM 1295 C CA . HIS A 1 164 ? 4.873 -3.072 -10.589 1.00 87.00 164 HIS A CA 1
ATOM 1296 C C . HIS A 1 164 ? 3.964 -3.247 -11.809 1.00 87.00 164 HIS A C 1
ATOM 1298 O O . HIS A 1 164 ? 4.461 -3.260 -12.924 1.00 87.00 164 HIS A O 1
ATOM 1304 N N . ASP A 1 165 ? 2.644 -3.311 -11.609 1.00 83.94 165 ASP A N 1
ATOM 1305 C CA . ASP A 1 165 ? 1.679 -3.392 -12.710 1.00 83.94 165 ASP A CA 1
ATOM 1306 C C . ASP A 1 165 ? 1.741 -2.120 -13.590 1.00 83.94 165 ASP A C 1
ATOM 1308 O O . ASP A 1 165 ? 1.661 -2.211 -14.807 1.00 83.94 165 ASP A O 1
ATOM 1312 N N . LEU A 1 166 ? 1.909 -0.932 -12.988 1.00 79.00 166 LEU A N 1
ATOM 1313 C CA . LEU A 1 166 ? 2.079 0.338 -13.714 1.00 79.00 166 LEU A CA 1
ATOM 1314 C C . LEU A 1 166 ? 3.393 0.380 -14.504 1.00 79.00 166 LEU A C 1
ATOM 1316 O O . LEU A 1 166 ? 3.480 1.053 -15.523 1.00 79.00 166 LEU A O 1
ATOM 1320 N N . ALA A 1 167 ? 4.395 -0.340 -14.011 1.00 76.38 167 ALA A N 1
ATOM 1321 C CA . ALA A 1 167 ? 5.699 -0.479 -14.627 1.00 76.38 167 ALA A CA 1
ATOM 1322 C C . ALA A 1 167 ? 5.781 -1.564 -15.701 1.00 76.38 167 ALA A C 1
ATOM 1324 O O . ALA A 1 167 ? 6.854 -1.759 -16.261 1.00 76.38 167 ALA A O 1
ATOM 1325 N N . ASP A 1 168 ? 4.683 -2.283 -15.932 1.00 76.25 168 ASP A N 1
ATOM 1326 C CA . ASP A 1 168 ? 4.646 -3.497 -16.746 1.00 76.25 168 ASP A CA 1
ATOM 1327 C C . ASP A 1 168 ? 5.707 -4.539 -16.332 1.00 76.25 168 ASP A C 1
ATOM 1329 O O . ASP A 1 168 ? 6.307 -5.240 -17.142 1.00 76.25 168 ASP A O 1
ATOM 1333 N N . LEU A 1 169 ? 5.963 -4.636 -15.022 1.00 81.94 169 LEU A N 1
ATOM 1334 C CA . LEU A 1 169 ? 6.918 -5.573 -14.437 1.00 81.94 169 LEU A CA 1
ATOM 1335 C C . LEU A 1 169 ? 6.207 -6.693 -13.684 1.00 81.94 169 LEU A C 1
ATOM 1337 O O . LEU A 1 169 ? 5.172 -6.498 -13.037 1.00 81.94 169 LEU A O 1
ATOM 1341 N N . ASP A 1 170 ? 6.848 -7.860 -13.649 1.00 88.31 170 ASP A N 1
ATOM 1342 C CA . ASP A 1 170 ? 6.390 -8.978 -12.835 1.00 88.31 170 ASP A CA 1
ATOM 1343 C C . ASP A 1 170 ? 6.327 -8.592 -11.354 1.00 88.31 170 ASP A C 1
ATOM 1345 O O . ASP A 1 170 ? 7.331 -8.376 -10.669 1.00 88.31 170 ASP A O 1
ATOM 1349 N N . SER A 1 171 ? 5.104 -8.521 -10.829 1.00 92.38 171 SER A N 1
ATOM 1350 C CA . SER A 1 171 ? 4.913 -8.115 -9.448 1.00 92.38 171 SER A CA 1
ATOM 1351 C C . SER A 1 171 ? 5.402 -9.197 -8.472 1.00 92.38 171 SER A C 1
ATOM 1353 O O . SER A 1 171 ? 4.885 -10.323 -8.494 1.00 92.38 171 SER A O 1
ATOM 1355 N N . PRO A 1 172 ? 6.262 -8.868 -7.484 1.00 94.00 172 PRO A N 1
ATOM 1356 C CA . PRO A 1 172 ? 6.677 -9.809 -6.438 1.00 94.00 172 PRO A CA 1
ATOM 1357 C C . PRO A 1 172 ? 5.506 -10.304 -5.590 1.00 94.00 172 PRO A C 1
ATOM 1359 O O . PRO A 1 172 ? 5.608 -11.336 -4.925 1.00 94.00 172 PRO A O 1
ATOM 1362 N N . THR A 1 173 ? 4.381 -9.587 -5.625 1.00 95.69 173 THR A N 1
ATOM 1363 C CA . THR A 1 173 ? 3.134 -9.951 -4.949 1.00 95.69 173 THR A CA 1
ATOM 1364 C C . THR A 1 173 ? 2.450 -11.183 -5.552 1.00 95.69 173 THR A C 1
ATOM 1366 O O . THR A 1 173 ? 1.601 -11.794 -4.900 1.00 95.69 173 THR A O 1
ATOM 1369 N N . ASN A 1 174 ? 2.851 -11.608 -6.756 1.00 94.94 174 ASN A N 1
ATOM 1370 C CA . ASN A 1 174 ? 2.365 -12.835 -7.383 1.00 94.94 174 ASN A CA 1
ATOM 1371 C C . ASN A 1 174 ? 2.973 -14.104 -6.760 1.00 94.94 174 ASN A C 1
ATOM 1373 O O . ASN A 1 174 ? 2.361 -15.172 -6.856 1.00 94.94 174 ASN A O 1
ATOM 1377 N N . SER A 1 175 ? 4.112 -13.986 -6.068 1.00 97.06 175 SER A N 1
ATOM 1378 C CA . SER A 1 175 ? 4.794 -15.096 -5.394 1.00 97.06 175 SER A CA 1
ATOM 1379 C C . SER A 1 175 ? 3.958 -15.701 -4.262 1.00 97.06 175 SER A C 1
ATOM 1381 O O . SER A 1 175 ? 3.400 -14.983 -3.424 1.00 97.06 175 SER A O 1
ATOM 1383 N N . SER A 1 176 ? 3.934 -17.036 -4.180 1.00 97.69 176 SER A N 1
ATOM 1384 C CA . SER A 1 176 ? 3.272 -17.775 -3.095 1.00 97.69 176 SER A CA 1
ATOM 1385 C C . SER A 1 176 ? 3.795 -17.379 -1.713 1.00 97.69 176 SER A C 1
ATOM 1387 O O . SER A 1 176 ? 3.014 -17.307 -0.768 1.00 97.69 176 SER A O 1
ATOM 1389 N N . LEU A 1 177 ? 5.087 -17.049 -1.592 1.00 97.56 177 LEU A N 1
ATOM 1390 C CA . LEU A 1 177 ? 5.678 -16.571 -0.339 1.00 97.56 177 LEU A CA 1
ATOM 1391 C C . LEU A 1 177 ? 4.969 -15.303 0.155 1.00 97.56 177 LEU A C 1
ATOM 1393 O O . LEU A 1 177 ? 4.504 -15.245 1.292 1.00 97.56 177 LEU A O 1
ATOM 1397 N N . VAL A 1 178 ? 4.851 -14.298 -0.714 1.00 97.88 178 VAL A N 1
ATOM 1398 C CA . VAL A 1 178 ? 4.277 -12.994 -0.358 1.00 97.88 178 VAL A CA 1
ATOM 1399 C C . VAL A 1 178 ? 2.777 -13.118 -0.085 1.00 97.88 178 VAL A C 1
ATOM 1401 O O . VAL A 1 178 ? 2.280 -12.547 0.887 1.00 97.88 178 VAL A O 1
ATOM 1404 N N . LYS A 1 179 ? 2.061 -13.920 -0.885 1.00 98.25 179 LYS A N 1
ATOM 1405 C CA . LYS A 1 179 ? 0.639 -14.230 -0.664 1.00 98.25 179 LYS A CA 1
ATOM 1406 C C . LYS A 1 179 ? 0.407 -14.904 0.690 1.00 98.25 179 LYS A C 1
ATOM 1408 O O . LYS A 1 179 ? -0.472 -14.481 1.437 1.00 98.25 179 LYS A O 1
ATOM 1413 N N . ASN A 1 180 ? 1.229 -15.890 1.051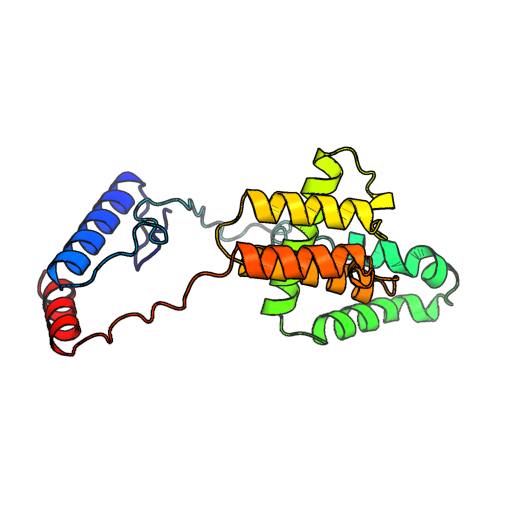 1.00 98.06 180 ASN A N 1
ATOM 1414 C CA . ASN A 1 180 ? 1.112 -16.586 2.334 1.00 98.06 180 ASN A CA 1
ATOM 1415 C C . ASN A 1 180 ? 1.378 -15.653 3.528 1.00 98.06 180 ASN A C 1
ATOM 1417 O O . ASN A 1 180 ? 0.667 -15.729 4.532 1.00 98.06 180 ASN A O 1
ATOM 1421 N N . ILE A 1 181 ? 2.343 -14.731 3.417 1.00 97.88 181 ILE A N 1
ATOM 1422 C CA . ILE A 1 181 ? 2.592 -13.706 4.444 1.00 97.88 181 ILE A CA 1
ATOM 1423 C C . ILE A 1 181 ? 1.403 -12.749 4.579 1.00 97.88 181 ILE A C 1
ATOM 1425 O O . ILE A 1 181 ? 0.983 -12.464 5.702 1.00 97.88 181 ILE A O 1
ATOM 1429 N N . LEU A 1 182 ? 0.822 -12.293 3.464 1.00 97.81 182 LEU A N 1
ATOM 1430 C CA . LEU A 1 182 ? -0.377 -11.452 3.485 1.00 97.81 182 LEU A CA 1
ATOM 1431 C C . LEU A 1 182 ? -1.527 -12.148 4.224 1.00 97.81 182 LEU A C 1
ATOM 1433 O O . LEU A 1 182 ? -2.143 -11.545 5.102 1.00 97.81 182 LEU A O 1
ATOM 1437 N N . GLU A 1 183 ? -1.809 -13.407 3.889 1.00 97.50 183 GLU A N 1
ATOM 1438 C CA . GLU A 1 183 ? -2.892 -14.169 4.516 1.00 97.50 183 GLU A CA 1
ATOM 1439 C C . GLU A 1 183 ? -2.630 -14.442 6.003 1.00 97.50 183 GLU A C 1
ATOM 1441 O O . GLU A 1 183 ? -3.533 -14.290 6.828 1.00 97.50 183 GLU A O 1
ATOM 1446 N N . SER A 1 184 ? -1.386 -14.755 6.376 1.00 96.31 184 SER A N 1
ATOM 1447 C CA . SER A 1 184 ? -0.981 -14.886 7.781 1.00 96.31 184 SER A CA 1
ATOM 1448 C C . SER A 1 184 ? -1.198 -13.580 8.556 1.00 96.31 184 SER A C 1
ATOM 1450 O O . SER A 1 184 ? -1.833 -13.566 9.615 1.00 96.31 184 SER A O 1
ATOM 1452 N N . GLY A 1 185 ? -0.763 -12.453 7.990 1.00 95.75 185 GLY A N 1
ATOM 1453 C CA . GLY A 1 185 ? -0.940 -11.132 8.581 1.00 95.75 185 GLY A CA 1
ATOM 1454 C C . GLY A 1 185 ? -2.403 -10.722 8.710 1.00 95.75 185 GLY A C 1
ATOM 1455 O O . GLY A 1 185 ? -2.803 -10.226 9.761 1.00 95.75 185 GLY A O 1
ATOM 1456 N N . LYS A 1 186 ? -3.235 -10.989 7.694 1.00 95.56 186 LYS A N 1
ATOM 1457 C CA . LYS A 1 186 ? -4.685 -10.761 7.778 1.00 95.56 186 LYS A CA 1
ATOM 1458 C C . LYS A 1 186 ? -5.283 -11.507 8.964 1.00 95.56 186 LYS A C 1
ATOM 1460 O O . LYS A 1 186 ? -6.007 -10.891 9.738 1.00 95.56 186 LYS A O 1
ATOM 1465 N N . ARG A 1 187 ? -4.956 -12.791 9.145 1.00 94.56 187 ARG A N 1
ATOM 1466 C CA . ARG A 1 187 ? -5.471 -13.605 10.262 1.00 94.56 187 ARG A CA 1
ATOM 1467 C C . ARG A 1 187 ? -4.995 -13.080 11.611 1.00 94.56 187 ARG A C 1
ATOM 1469 O O . ARG A 1 187 ? -5.808 -12.921 12.512 1.00 94.56 187 ARG A O 1
ATOM 1476 N N . LYS A 1 188 ? -3.705 -12.754 11.728 1.00 93.38 188 LYS A N 1
ATOM 1477 C CA . LYS A 1 188 ? -3.106 -12.255 12.974 1.00 93.38 188 LYS A CA 1
ATOM 1478 C C . LYS A 1 188 ? -3.665 -10.894 13.403 1.00 93.38 188 LYS A C 1
ATOM 1480 O O . LYS A 1 188 ? -3.846 -10.654 14.589 1.00 93.38 188 LYS A O 1
ATOM 1485 N N . LEU A 1 189 ? -3.921 -10.004 12.445 1.00 91.88 189 LEU A N 1
ATOM 1486 C CA . LEU A 1 189 ? -4.368 -8.632 12.704 1.00 91.88 189 LEU A CA 1
ATOM 1487 C C . LEU A 1 189 ? -5.892 -8.485 12.739 1.00 91.88 189 LEU A C 1
ATOM 1489 O O . LEU A 1 189 ? -6.398 -7.431 13.132 1.00 91.88 189 LEU A O 1
ATOM 1493 N N . SER A 1 190 ? -6.633 -9.501 12.294 1.00 88.44 190 SER A N 1
ATOM 1494 C CA . SER A 1 190 ? -8.092 -9.474 12.306 1.00 88.44 190 SER A CA 1
ATOM 1495 C C . SER A 1 190 ? -8.610 -9.407 13.735 1.00 88.44 190 SER A C 1
ATOM 1497 O O . SER A 1 190 ? -8.320 -10.263 14.566 1.00 88.44 190 SER A O 1
ATOM 1499 N N . LYS A 1 191 ? -9.413 -8.378 14.004 1.00 81.62 191 LYS A N 1
ATOM 1500 C CA . LYS A 1 191 ? -10.161 -8.230 15.251 1.00 81.62 191 LYS A CA 1
ATOM 1501 C C . LYS A 1 191 ? -11.644 -8.459 14.957 1.00 81.62 191 LYS A C 1
ATOM 1503 O O . LYS A 1 191 ? -12.089 -8.089 13.865 1.00 81.62 191 LYS A O 1
ATOM 1508 N N . PRO A 1 192 ? -12.415 -9.026 15.902 1.00 77.81 192 PRO A N 1
ATOM 1509 C CA . PRO A 1 192 ? -13.862 -9.105 15.775 1.00 77.81 192 PRO A CA 1
ATOM 1510 C C . PRO A 1 192 ? -14.446 -7.733 15.436 1.00 77.81 192 PRO A C 1
ATOM 1512 O O . PRO A 1 192 ? -14.053 -6.715 16.016 1.00 77.81 192 PRO A O 1
ATOM 1515 N N . VAL A 1 193 ? -15.368 -7.698 14.474 1.00 73.25 193 VAL A N 1
ATOM 1516 C CA . VAL A 1 193 ? -16.058 -6.461 14.106 1.00 73.25 193 VAL A CA 1
ATOM 1517 C C . VAL A 1 193 ? -16.988 -6.086 15.254 1.00 73.25 193 VAL A C 1
ATOM 1519 O O . VAL A 1 193 ? -18.082 -6.628 15.375 1.00 73.25 193 VAL A O 1
ATOM 1522 N N . ASN A 1 194 ? -16.545 -5.160 16.101 1.00 75.69 194 ASN A N 1
ATOM 1523 C CA . ASN A 1 194 ? -17.391 -4.567 17.126 1.00 75.69 194 ASN A CA 1
ATOM 1524 C C . ASN A 1 194 ? -18.134 -3.369 16.515 1.00 75.69 194 ASN A C 1
ATOM 1526 O O . ASN A 1 194 ? -17.516 -2.346 16.192 1.00 75.69 194 ASN A O 1
ATOM 1530 N N . LYS A 1 195 ? -19.437 -3.536 16.261 1.00 78.69 195 LYS A N 1
ATOM 1531 C CA . LYS A 1 195 ? -20.280 -2.468 15.712 1.00 78.69 195 LYS A CA 1
ATOM 1532 C C . LYS A 1 195 ? -20.439 -1.385 16.775 1.00 78.69 195 LYS A C 1
ATOM 1534 O O . LYS A 1 195 ? -20.648 -1.688 17.941 1.00 78.69 195 LYS A O 1
ATOM 1539 N N . LYS A 1 196 ? -20.325 -0.121 16.368 1.00 77.81 196 LYS A N 1
ATOM 1540 C CA . LYS A 1 196 ? -20.672 0.988 17.260 1.00 77.81 196 LYS A CA 1
ATOM 1541 C C . LYS A 1 196 ? -22.171 0.924 17.548 1.00 77.81 196 LYS A C 1
ATOM 1543 O O . LYS A 1 196 ? -22.943 0.663 16.623 1.00 77.81 196 LYS A O 1
ATOM 1548 N N . GLU A 1 197 ? -22.551 1.198 18.790 1.00 81.88 197 GLU A N 1
ATOM 1549 C CA . GLU A 1 197 ? -23.950 1.429 19.141 1.00 81.88 197 GLU A CA 1
ATOM 1550 C C . GLU A 1 197 ? -24.507 2.601 18.312 1.00 81.88 197 GLU A C 1
ATOM 1552 O O . GLU A 1 197 ? -23.769 3.557 18.024 1.00 81.88 197 GLU A O 1
ATOM 1557 N N . PRO A 1 198 ? -25.773 2.530 17.871 1.00 86.56 198 PRO A N 1
ATOM 1558 C CA . PRO A 1 198 ? -26.393 3.607 17.117 1.00 86.56 198 PRO A CA 1
ATOM 1559 C C . PRO A 1 198 ? -26.461 4.881 17.964 1.00 86.56 198 PRO A C 1
ATOM 1561 O O . PRO A 1 198 ? -26.784 4.842 19.150 1.00 86.56 198 PRO A O 1
ATOM 1564 N N . ILE A 1 199 ? -26.185 6.024 17.332 1.00 86.31 199 ILE A N 1
ATOM 1565 C CA . ILE A 1 199 ? -26.371 7.328 17.971 1.00 86.31 199 ILE A CA 1
ATOM 1566 C C . ILE A 1 199 ? -27.868 7.515 18.228 1.00 86.31 199 ILE A C 1
ATOM 1568 O O . ILE A 1 199 ? -28.691 7.373 17.322 1.00 86.31 199 ILE A O 1
ATOM 1572 N N . THR A 1 200 ? -28.219 7.834 19.467 1.00 89.69 200 THR A N 1
ATOM 1573 C CA . THR A 1 200 ? -29.606 8.059 19.876 1.00 89.69 200 THR A CA 1
ATOM 1574 C C . THR A 1 200 ? -30.039 9.501 19.604 1.00 89.69 200 THR A C 1
ATOM 1576 O O . THR A 1 200 ? -29.230 10.430 19.583 1.00 89.69 200 THR A O 1
ATOM 1579 N N . LYS A 1 201 ? -31.349 9.716 19.424 1.00 91.31 201 LYS A N 1
ATOM 1580 C CA . LYS A 1 201 ? -31.924 11.059 19.228 1.00 91.31 201 LYS A CA 1
ATOM 1581 C C . LYS A 1 201 ? -31.583 12.005 20.387 1.00 91.31 201 LYS A C 1
ATOM 1583 O O . LYS A 1 201 ? -31.303 13.173 20.146 1.00 91.31 201 LYS A O 1
ATOM 1588 N N . SER A 1 202 ? -31.587 11.507 21.624 1.00 87.81 202 SER A N 1
ATOM 1589 C CA . SER A 1 202 ? -31.257 12.300 22.814 1.00 87.81 202 SER A CA 1
ATOM 1590 C C . SER A 1 202 ? -29.795 12.746 22.831 1.00 87.81 202 SER A C 1
ATOM 1592 O O . SER A 1 202 ? -29.534 13.897 23.156 1.00 87.81 202 SER A O 1
ATOM 1594 N N . GLN A 1 203 ? -28.854 11.891 22.412 1.00 86.00 203 GLN A N 1
ATOM 1595 C CA . GLN A 1 203 ? -27.440 12.274 22.276 1.00 86.00 203 GLN A CA 1
ATOM 1596 C C . GLN A 1 203 ? -27.252 13.426 21.277 1.00 86.00 203 GLN A C 1
ATOM 1598 O O . GLN A 1 203 ? -26.473 14.339 21.535 1.00 86.00 203 GLN A O 1
ATOM 1603 N N . LEU A 1 204 ? -27.992 13.422 20.161 1.00 86.88 204 LEU A N 1
ATOM 1604 C CA . LEU A 1 204 ? -27.942 14.511 19.177 1.00 86.88 204 LEU A CA 1
ATOM 1605 C C . LEU A 1 204 ? -28.545 15.817 19.707 1.00 86.88 204 LEU A C 1
ATOM 1607 O O . LEU A 1 204 ? -27.974 16.878 19.473 1.00 86.88 204 LEU A O 1
ATOM 1611 N N . ILE A 1 205 ? -29.675 15.742 20.418 1.00 88.44 205 ILE A N 1
ATOM 1612 C CA . ILE A 1 205 ? -30.321 16.919 21.021 1.00 88.44 205 ILE A CA 1
ATOM 1613 C C . ILE A 1 205 ? -29.403 17.547 22.074 1.00 88.44 205 ILE A C 1
ATOM 1615 O O . ILE A 1 205 ? -29.127 18.739 21.994 1.00 88.44 205 ILE A O 1
ATOM 1619 N N . ASN A 1 206 ? -28.845 16.740 22.981 1.00 85.06 206 ASN A N 1
ATOM 1620 C CA . ASN A 1 206 ? -27.922 17.225 24.009 1.00 85.06 206 ASN A CA 1
ATOM 1621 C C . ASN A 1 206 ? -26.674 17.884 23.402 1.00 85.06 206 ASN A C 1
ATOM 1623 O O . ASN A 1 206 ? -26.224 18.915 23.894 1.00 85.06 206 ASN A O 1
ATOM 1627 N N . MET A 1 207 ? -26.131 17.313 22.320 1.00 83.00 207 MET A N 1
ATOM 1628 C CA . MET A 1 207 ? -24.988 17.892 21.608 1.00 83.00 207 MET A CA 1
ATOM 1629 C C . MET A 1 207 ? -25.332 19.252 20.991 1.00 83.00 207 MET A C 1
ATOM 1631 O O . MET A 1 207 ? -24.549 20.190 21.096 1.00 83.00 207 MET A O 1
ATOM 1635 N N . TYR A 1 208 ? -26.502 19.363 20.353 1.00 82.19 208 TYR A N 1
ATOM 1636 C CA . TYR A 1 208 ? -26.972 20.615 19.761 1.00 82.19 208 TYR A CA 1
ATOM 1637 C C . TYR A 1 208 ? -27.137 21.709 20.821 1.00 82.19 208 TYR A C 1
ATOM 1639 O O . TYR A 1 208 ? -26.618 22.811 20.654 1.00 82.19 208 TYR A O 1
ATOM 1647 N N . GLU A 1 209 ? -27.811 21.393 21.929 1.00 82.62 209 GLU A N 1
ATOM 1648 C CA . GLU A 1 209 ? -28.047 22.340 23.021 1.00 82.62 209 GLU A CA 1
ATOM 1649 C C . GLU A 1 209 ? -26.733 22.843 23.629 1.00 82.62 209 GLU A C 1
ATOM 1651 O O . GLU A 1 209 ? -26.590 24.035 23.880 1.00 82.62 209 GLU A O 1
ATOM 1656 N N . ARG A 1 210 ? -25.740 21.964 23.793 1.00 75.88 210 ARG A N 1
ATOM 1657 C CA . ARG A 1 210 ? -24.444 22.319 24.389 1.00 75.88 210 ARG A CA 1
ATOM 1658 C C . ARG A 1 210 ? -23.514 23.081 23.449 1.00 75.88 210 ARG A C 1
ATOM 1660 O O . ARG A 1 210 ? -22.768 23.927 23.922 1.00 75.88 210 ARG A O 1
ATOM 1667 N N . LEU A 1 211 ? -23.551 22.825 22.143 1.00 69.25 211 LEU A N 1
ATOM 1668 C CA . LEU A 1 211 ? -22.673 23.517 21.190 1.00 69.25 211 LEU A CA 1
ATOM 1669 C C . LEU A 1 211 ? -23.223 24.872 20.730 1.00 69.25 211 LEU A C 1
ATOM 1671 O O . LEU A 1 211 ? -22.439 25.751 20.387 1.00 69.25 211 LEU A O 1
ATOM 1675 N N . ILE A 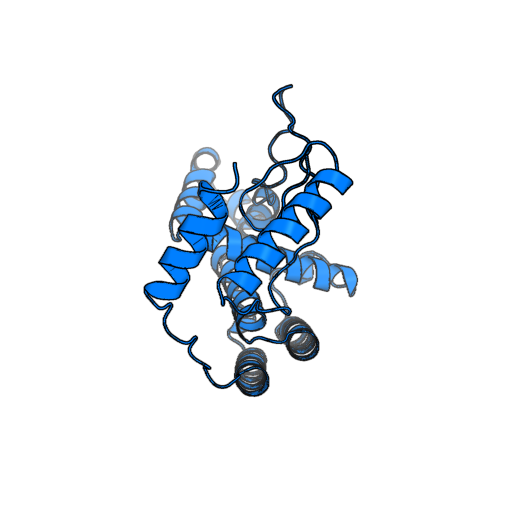1 212 ? -24.549 25.042 20.678 1.00 64.31 212 ILE A N 1
ATOM 1676 C CA . ILE A 1 212 ? -25.175 26.230 20.072 1.00 64.31 212 ILE A CA 1
ATOM 1677 C C . ILE A 1 212 ? -25.779 27.180 21.112 1.00 64.31 212 ILE A C 1
ATOM 1679 O O . ILE A 1 212 ? -25.739 28.386 20.894 1.00 64.31 212 ILE A O 1
ATOM 1683 N N . CYS A 1 213 ? -26.291 26.687 22.245 1.00 54.56 213 CYS A N 1
ATOM 1684 C CA . CYS A 1 213 ? -26.883 27.551 23.279 1.00 54.56 213 CYS A CA 1
ATOM 1685 C C . CYS A 1 213 ? -25.883 28.000 24.364 1.00 54.56 213 CYS A C 1
ATOM 1687 O O . CYS A 1 213 ? -26.294 28.639 25.330 1.00 54.56 213 CYS A O 1
ATOM 1689 N N . SER A 1 214 ? -24.597 27.660 24.224 1.00 51.03 214 SER A N 1
ATOM 1690 C CA . SER A 1 214 ? -23.516 28.039 25.154 1.00 51.03 214 SER A CA 1
ATOM 1691 C C . SER A 1 214 ? -22.716 29.277 24.703 1.00 51.03 214 SER A C 1
ATOM 1693 O O . SER A 1 214 ? -21.677 29.571 25.294 1.00 51.03 214 SER A O 1
ATOM 1695 N N . ILE A 1 215 ? -23.181 29.977 23.658 1.00 45.22 215 ILE A N 1
ATOM 1696 C CA . ILE A 1 215 ? -22.687 31.286 23.181 1.00 45.22 215 ILE A CA 1
ATOM 1697 C C . ILE A 1 215 ? -23.699 32.353 23.597 1.00 45.22 215 ILE A C 1
ATOM 1699 O O . ILE A 1 215 ? -23.260 33.420 24.081 1.00 45.22 215 ILE A O 1
#

Organism: Lottia gigantea (NCBI:txid225164)

Nearest PDB structures (foldseek):
  1pvp-assembly1_B-2  TM=8.578E-01  e=1.609E-02  Punavirus P1
  2hof-assembly1_A-2  TM=8.053E-01  e=1.533E-02  Punavirus P1
  5crx-assembly1_B-2  TM=7.595E-01  e=1.324E-02  Punavirus P1
  1pvp-assembly1_A-2  TM=7.777E-01  e=1.862E-02  Punavirus P1
  5u91-assembly1_F  TM=7.876E-01  e=2.618E-02  synthetic construct

Foldseek 3Di:
DFDAPDDDDDPDQVVQLVVLVVLVVLLVVLVHDDPVVPHDSHRPDDDDPDDDDDDDPCPLPDPVCVVLVCLQCVPVLVVDDPVCPVVSVVLVVVLCVVDDPVLSSLLSVLLVVLVVVCVVVVHDPNCSAQPALVSLLVVLVVCLVVDLALVSSVSNLVSQVSSNVSSVHDGSSVDPSNVVSSVVSNVSNDDPPDDDDDDDPSSVVSSCCSPPVVD